Protein AF-A0A7S3JW63-F1 (afdb_monomer_lite)

Radius of gyration: 23.77 Å; chains: 1; bounding box: 54×56×66 Å

Secondary structure (DSSP, 8-state):
-HHHHHHHHHHHH--HHHHHHHHHHHHHHHTT-HHHHHHHHHHHHHHGGG-TT-HHHHHHHHHHHHIIIIIS-TT-PPPHHHHHHHHHHHTTTT---HHHHHHHHHHHHHHHHHTT-HHHHHHHHHHHHTSPPPSS--EEE-SSSSEEEHHHHHHHHHHHHHHHHHHHTT-SS---GGGGSS---S-S--TT--HHHHHHHHHHS-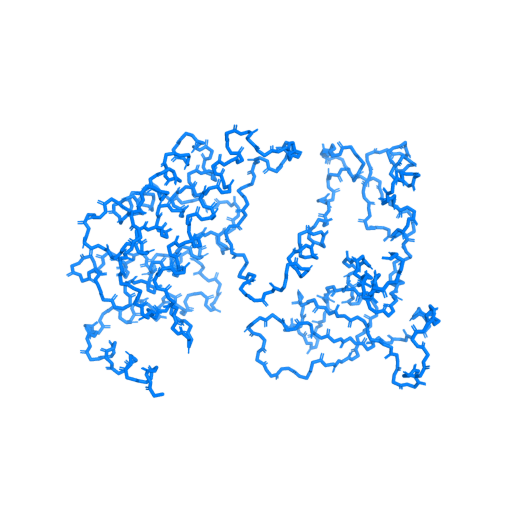---TTB-TTT--B-SSPPEEPTTTS--EESSHHHHHHHHH-TTT-HHHH---TT---TT-EEEE---SS-GGGTT-EEEEPPPGGGTT-TTS---GGG-SSEEEEE---TT--S--SEEEE-GGGEEEEE--------------

Structure (mmCIF, N/CA/C/O backbone):
data_AF-A0A7S3JW63-F1
#
_entry.id   AF-A0A7S3JW63-F1
#
loop_
_atom_site.group_PDB
_atom_site.id
_atom_site.type_symbol
_atom_site.label_atom_id
_atom_site.label_alt_id
_atom_site.label_comp_id
_atom_site.label_asym_id
_atom_site.label_entity_id
_atom_site.label_seq_id
_atom_site.pdbx_PDB_ins_code
_atom_site.Cartn_x
_atom_site.Cartn_y
_atom_site.Cartn_z
_atom_site.occupancy
_atom_site.B_iso_or_equiv
_atom_site.auth_seq_id
_atom_site.auth_comp_id
_atom_site.auth_asym_id
_atom_site.auth_atom_id
_atom_site.pdbx_PDB_model_num
ATOM 1 N N . MET A 1 1 ? 27.825 -10.539 -4.805 1.00 49.50 1 MET A N 1
ATOM 2 C CA . MET A 1 1 ? 28.481 -10.284 -6.110 1.00 49.50 1 MET A CA 1
ATOM 3 C C . MET A 1 1 ? 27.472 -9.845 -7.172 1.00 49.50 1 MET A C 1
ATOM 5 O O . MET A 1 1 ? 27.696 -8.819 -7.797 1.00 49.50 1 MET A O 1
ATOM 9 N N . GLU A 1 2 ? 26.331 -10.528 -7.309 1.00 58.59 2 GLU A N 1
ATOM 10 C CA . GLU A 1 2 ? 25.291 -10.239 -8.321 1.00 58.59 2 GLU A CA 1
ATOM 11 C C . GLU A 1 2 ? 24.718 -8.810 -8.282 1.00 58.59 2 GLU A C 1
ATOM 13 O O . GLU A 1 2 ? 24.548 -8.188 -9.325 1.00 58.59 2 GLU A O 1
ATOM 18 N N . PHE A 1 3 ? 24.498 -8.234 -7.096 1.00 49.94 3 PHE A N 1
ATOM 19 C CA . PHE A 1 3 ? 23.949 -6.877 -6.962 1.00 49.94 3 PHE A CA 1
ATOM 20 C C . PHE A 1 3 ? 24.824 -5.787 -7.610 1.00 49.94 3 PHE A C 1
ATOM 22 O O . PHE A 1 3 ? 24.325 -4.904 -8.306 1.00 49.94 3 PHE A O 1
ATOM 29 N N . GLN A 1 4 ? 26.146 -5.871 -7.432 1.00 60.09 4 GLN A N 1
ATOM 30 C CA . GLN A 1 4 ? 27.093 -4.920 -8.028 1.00 60.09 4 GLN A CA 1
ATOM 31 C C . GLN A 1 4 ? 27.178 -5.086 -9.550 1.00 60.09 4 GLN A C 1
ATOM 33 O O . GLN A 1 4 ? 27.315 -4.097 -10.268 1.00 60.09 4 GLN A O 1
ATOM 38 N N . VAL A 1 5 ? 27.027 -6.317 -10.053 1.00 64.94 5 VAL A N 1
ATOM 39 C CA . VAL A 1 5 ? 26.964 -6.611 -11.493 1.00 64.94 5 VAL A CA 1
ATOM 40 C C . VAL A 1 5 ? 25.705 -6.005 -12.112 1.00 64.94 5 VAL A C 1
ATOM 42 O O . VAL A 1 5 ? 25.794 -5.358 -13.152 1.00 64.94 5 VAL A O 1
ATOM 45 N N . ILE A 1 6 ? 24.563 -6.119 -11.433 1.00 59.25 6 ILE A N 1
ATOM 46 C CA . ILE A 1 6 ? 23.286 -5.548 -11.872 1.00 59.25 6 ILE A CA 1
ATOM 47 C C . ILE A 1 6 ? 23.324 -4.018 -11.870 1.00 59.25 6 ILE A C 1
ATOM 49 O O . ILE A 1 6 ? 22.910 -3.400 -12.849 1.00 59.25 6 ILE A O 1
ATOM 53 N N . ILE A 1 7 ? 23.883 -3.386 -10.832 1.00 59.00 7 ILE A N 1
ATOM 54 C CA . ILE A 1 7 ? 24.092 -1.929 -10.820 1.00 59.00 7 ILE A CA 1
ATOM 55 C C . ILE A 1 7 ? 25.040 -1.509 -11.947 1.00 59.00 7 ILE A C 1
ATOM 57 O O . ILE A 1 7 ? 24.779 -0.522 -12.634 1.00 59.00 7 ILE A O 1
ATOM 61 N N . ALA A 1 8 ? 26.136 -2.238 -12.162 1.00 64.75 8 ALA A N 1
ATOM 62 C CA . ALA A 1 8 ? 27.076 -1.946 -13.239 1.00 64.75 8 ALA A CA 1
ATOM 63 C C . ALA A 1 8 ? 26.440 -2.127 -14.627 1.00 64.75 8 ALA A C 1
ATOM 65 O O . ALA A 1 8 ? 26.761 -1.383 -15.550 1.00 64.75 8 ALA A O 1
ATOM 66 N N . GLN A 1 9 ? 25.532 -3.087 -14.792 1.00 63.41 9 GLN A N 1
ATOM 67 C CA . GLN A 1 9 ? 24.782 -3.298 -16.027 1.00 63.41 9 GLN A CA 1
ATOM 68 C C . GLN A 1 9 ? 23.722 -2.213 -16.238 1.00 63.41 9 GLN A C 1
ATOM 70 O O . GLN A 1 9 ? 23.696 -1.602 -17.299 1.00 63.41 9 GLN A O 1
ATOM 75 N N . ALA A 1 10 ? 22.963 -1.850 -15.202 1.00 59.50 10 ALA A N 1
ATOM 76 C CA . ALA A 1 10 ? 22.035 -0.722 -15.239 1.00 59.50 10 ALA A CA 1
ATOM 77 C C . ALA A 1 10 ? 22.746 0.596 -15.593 1.00 59.50 10 ALA A C 1
ATOM 79 O O . ALA A 1 10 ? 22.227 1.378 -16.385 1.00 59.50 10 ALA A O 1
ATOM 80 N N . LYS A 1 11 ? 23.956 0.824 -15.057 1.00 60.62 11 LYS A N 1
ATOM 81 C CA . LYS A 1 11 ? 24.806 1.980 -15.390 1.00 60.62 11 LYS A CA 1
ATOM 82 C C . LYS A 1 11 ? 25.338 1.940 -16.826 1.00 60.62 11 LYS A C 1
ATOM 84 O O . LYS A 1 11 ? 25.439 2.993 -17.441 1.00 60.62 11 LYS A O 1
ATOM 89 N N . ARG A 1 12 ? 25.670 0.755 -17.355 1.00 61.91 12 ARG A N 1
ATOM 90 C CA . ARG A 1 12 ? 26.141 0.564 -18.742 1.00 61.91 12 ARG A CA 1
ATOM 91 C C . ARG A 1 12 ? 25.020 0.691 -19.774 1.00 61.91 12 ARG A C 1
ATOM 93 O O . ARG A 1 12 ? 25.257 1.180 -20.871 1.00 61.91 12 ARG A O 1
ATOM 100 N N . GLU A 1 13 ? 23.810 0.268 -19.422 1.00 59.88 13 GLU A N 1
ATOM 101 C CA . GLU A 1 13 ? 22.639 0.268 -20.307 1.00 59.88 13 GLU A CA 1
ATOM 102 C C . GLU A 1 13 ? 21.814 1.559 -20.239 1.00 59.88 13 GLU A C 1
ATOM 104 O O . GLU A 1 13 ? 20.934 1.760 -21.080 1.00 59.88 13 GLU A O 1
ATOM 109 N N . ALA A 1 14 ? 22.064 2.429 -19.255 1.00 54.38 14 ALA A N 1
ATOM 110 C CA . ALA A 1 14 ? 21.343 3.683 -19.095 1.00 54.38 14 ALA A CA 1
ATOM 111 C C . ALA A 1 14 ? 21.750 4.698 -20.175 1.00 54.38 14 ALA A C 1
ATOM 113 O O . ALA A 1 14 ? 22.878 5.191 -20.166 1.00 54.38 14 ALA A O 1
ATOM 114 N N . PRO A 1 15 ? 20.823 5.146 -21.038 1.00 54.41 15 PRO A N 1
ATOM 115 C CA . PRO A 1 15 ? 20.930 6.490 -21.578 1.00 54.41 15 PRO A CA 1
ATOM 116 C C . PRO A 1 15 ? 20.780 7.432 -20.372 1.00 54.41 15 PRO A C 1
ATOM 118 O O . PRO A 1 15 ? 19.812 7.310 -19.616 1.00 54.41 15 PRO A O 1
ATOM 121 N N . SER A 1 16 ? 21.745 8.324 -20.153 1.00 59.62 16 SER A N 1
ATOM 122 C CA . SER A 1 16 ? 21.851 9.230 -18.990 1.00 59.62 16 SER A CA 1
ATOM 123 C C . SER A 1 16 ? 20.510 9.800 -18.498 1.00 59.62 16 SER A C 1
ATOM 125 O O . SER A 1 16 ? 20.211 9.778 -17.305 1.00 59.62 16 SER A O 1
ATOM 127 N N . ALA A 1 17 ? 19.633 10.171 -19.431 1.00 58.84 17 ALA A N 1
ATOM 128 C CA . ALA A 1 17 ? 18.339 10.788 -19.165 1.00 58.84 17 ALA A CA 1
ATOM 129 C C . ALA A 1 17 ? 17.350 9.960 -18.315 1.00 58.84 17 ALA A C 1
ATOM 131 O O . ALA A 1 17 ? 16.444 10.536 -17.722 1.00 58.84 17 ALA A O 1
ATOM 132 N N . TYR A 1 18 ? 17.448 8.629 -18.261 1.00 64.56 18 TYR A N 1
ATOM 133 C CA . TYR A 1 18 ? 16.451 7.801 -17.562 1.00 64.56 18 TYR A CA 1
ATOM 134 C C . TYR A 1 18 ? 16.780 7.587 -16.085 1.00 64.56 18 TYR A C 1
ATOM 136 O O . TYR A 1 18 ? 15.905 7.661 -15.220 1.00 64.56 18 TYR A O 1
ATOM 144 N N . ALA A 1 19 ? 18.058 7.332 -15.802 1.00 64.19 19 ALA A N 1
ATOM 145 C CA . ALA A 1 19 ? 18.564 7.239 -14.440 1.00 64.19 19 ALA A CA 1
ATOM 146 C C . ALA A 1 19 ? 18.429 8.592 -13.725 1.00 64.19 19 ALA A C 1
ATOM 148 O O . ALA A 1 19 ? 18.059 8.631 -12.554 1.00 64.19 19 ALA A O 1
ATOM 149 N N . GLU A 1 20 ? 18.631 9.696 -14.451 1.00 66.38 20 GLU A N 1
ATOM 150 C CA . GLU A 1 20 ? 18.434 11.056 -13.945 1.00 66.38 20 GLU A CA 1
ATOM 151 C C . GLU A 1 20 ? 16.989 11.331 -13.510 1.00 66.38 20 GLU A C 1
ATOM 153 O O . GLU A 1 20 ? 16.774 11.927 -12.455 1.00 66.38 20 GLU A O 1
ATOM 158 N N . ILE A 1 21 ? 15.989 10.859 -14.263 1.00 63.50 21 ILE A N 1
ATOM 159 C CA . ILE A 1 21 ? 14.572 11.076 -13.920 1.00 63.50 21 ILE A CA 1
ATOM 160 C C . ILE A 1 21 ? 14.147 10.212 -12.727 1.00 63.50 21 ILE A C 1
ATOM 162 O O . ILE A 1 21 ? 13.433 10.689 -11.843 1.00 63.50 21 ILE A O 1
ATOM 166 N N . ASN A 1 22 ? 14.626 8.970 -12.638 1.00 68.69 22 ASN A N 1
ATOM 167 C CA . ASN A 1 22 ? 14.392 8.141 -11.452 1.00 68.69 22 ASN A CA 1
ATOM 168 C C . ASN A 1 22 ? 15.062 8.742 -10.207 1.00 68.69 22 ASN A C 1
ATOM 170 O O . ASN A 1 22 ? 14.455 8.807 -9.140 1.00 68.69 22 ASN A O 1
ATOM 174 N N . LEU A 1 23 ? 16.278 9.277 -10.347 1.00 75.31 23 LEU A N 1
ATOM 175 C CA . LEU A 1 23 ? 16.953 9.977 -9.256 1.00 75.31 23 LEU A CA 1
ATOM 176 C C . LEU A 1 23 ? 16.210 11.259 -8.850 1.00 75.31 23 LEU A C 1
ATOM 178 O O . LEU A 1 23 ? 16.126 11.561 -7.661 1.00 75.31 23 LEU A O 1
ATOM 182 N N . ALA A 1 24 ? 15.646 11.997 -9.809 1.00 78.50 24 ALA A N 1
ATOM 183 C CA . ALA A 1 24 ? 14.796 13.152 -9.525 1.00 78.50 24 ALA A CA 1
ATOM 184 C C . ALA A 1 24 ? 13.544 12.749 -8.730 1.00 78.50 24 ALA A C 1
ATOM 186 O O . ALA A 1 24 ? 13.227 13.396 -7.737 1.00 78.50 24 ALA A O 1
ATOM 187 N N . SER A 1 25 ? 12.900 11.636 -9.095 1.00 83.12 25 SER A N 1
ATOM 188 C CA . SER A 1 25 ? 11.726 11.100 -8.386 1.00 83.12 25 SER A CA 1
ATOM 189 C C . SER A 1 25 ? 12.030 10.824 -6.909 1.00 83.12 25 SER A C 1
ATOM 191 O O . SER A 1 25 ? 11.269 11.234 -6.032 1.00 83.12 25 SER A O 1
ATOM 193 N N . ASN A 1 26 ? 13.190 10.220 -6.624 1.00 79.94 26 ASN A N 1
ATOM 194 C CA . ASN A 1 26 ? 13.662 9.968 -5.258 1.00 79.94 26 ASN A CA 1
ATOM 195 C C . ASN A 1 26 ? 14.006 11.252 -4.496 1.00 79.94 26 ASN A C 1
ATOM 197 O O . ASN A 1 26 ? 13.735 11.352 -3.302 1.00 79.94 26 ASN A O 1
ATOM 201 N N . LYS A 1 27 ? 14.582 12.253 -5.175 1.00 85.12 27 LYS A N 1
ATOM 202 C CA . LYS A 1 27 ? 14.854 13.567 -4.571 1.00 85.12 27 LYS A CA 1
ATOM 203 C C . LYS A 1 27 ? 13.564 14.274 -4.157 1.00 85.12 27 LYS A C 1
ATOM 205 O O . LYS A 1 27 ? 13.540 14.875 -3.089 1.00 85.12 27 LYS A O 1
ATOM 210 N N . TYR A 1 28 ? 12.517 14.193 -4.977 1.00 87.25 28 TYR A N 1
ATOM 211 C CA . TYR A 1 28 ? 11.197 14.734 -4.652 1.00 87.25 28 TYR A CA 1
ATOM 212 C C . TYR A 1 28 ? 10.550 13.979 -3.484 1.00 87.25 28 TYR A C 1
ATOM 214 O O . TYR A 1 28 ? 10.147 14.594 -2.497 1.00 87.25 28 TYR A O 1
ATOM 222 N N . ALA A 1 29 ? 10.569 12.643 -3.527 1.00 82.88 29 ALA A N 1
ATOM 223 C CA . ALA A 1 29 ? 10.068 11.792 -2.445 1.00 82.88 29 ALA A CA 1
ATOM 224 C C . ALA A 1 29 ? 10.746 12.093 -1.096 1.00 82.88 29 ALA A C 1
ATOM 226 O O . ALA A 1 29 ? 10.070 12.249 -0.083 1.00 82.88 29 ALA A O 1
ATOM 227 N N . ALA A 1 30 ? 12.072 12.265 -1.079 1.00 81.94 30 ALA A N 1
ATOM 228 C CA . ALA A 1 30 ? 12.826 12.583 0.137 1.00 81.94 30 ALA A CA 1
ATOM 229 C C . ALA A 1 30 ? 12.440 13.932 0.775 1.00 81.94 30 ALA A C 1
ATOM 231 O O . ALA A 1 30 ? 12.667 14.134 1.966 1.00 81.94 30 ALA A O 1
ATOM 232 N N . LYS A 1 31 ? 11.853 14.849 -0.002 1.00 87.50 31 LYS A N 1
ATOM 233 C CA . LYS A 1 31 ? 11.343 16.143 0.473 1.00 87.50 31 LYS A CA 1
ATOM 234 C C . LYS A 1 31 ? 9.849 16.119 0.811 1.00 87.50 31 LYS A C 1
ATOM 236 O O . LYS A 1 31 ? 9.322 17.122 1.281 1.00 87.50 31 LYS A O 1
ATOM 241 N N . GLY A 1 32 ? 9.160 15.002 0.569 1.00 85.00 32 GLY A N 1
ATOM 242 C CA . GLY A 1 32 ? 7.702 14.909 0.680 1.00 85.00 32 GLY A CA 1
ATOM 243 C C . GLY A 1 32 ? 6.942 15.570 -0.478 1.00 85.00 32 GLY A C 1
ATOM 244 O O . GLY A 1 32 ? 5.737 15.790 -0.370 1.00 85.00 32 GLY A O 1
ATOM 245 N N . GLU A 1 33 ? 7.628 15.881 -1.581 1.00 88.94 33 GLU A N 1
ATOM 246 C CA . GLU A 1 33 ? 7.064 16.437 -2.821 1.00 88.94 33 GLU A CA 1
ATOM 247 C C . GLU A 1 33 ? 6.494 15.280 -3.668 1.00 88.94 33 GLU A C 1
ATOM 249 O O . GLU A 1 33 ? 7.056 14.848 -4.676 1.00 88.94 33 GLU A O 1
ATOM 254 N N . TRP A 1 34 ? 5.417 14.663 -3.174 1.00 88.19 34 TRP A N 1
ATOM 255 C CA . TRP A 1 34 ? 4.899 13.398 -3.711 1.00 88.19 34 TRP A CA 1
ATOM 256 C C . TRP A 1 34 ? 4.317 13.517 -5.122 1.00 88.19 34 TRP A C 1
ATOM 258 O O . TRP A 1 34 ? 4.406 12.574 -5.903 1.00 88.19 34 TRP A O 1
ATOM 268 N N . GLU A 1 35 ? 3.753 14.666 -5.487 1.00 88.94 35 GLU A N 1
ATOM 269 C CA . GLU A 1 35 ? 3.193 14.869 -6.828 1.00 88.94 35 GLU A CA 1
ATOM 270 C C . GLU A 1 35 ? 4.289 14.972 -7.878 1.00 88.94 35 GLU A C 1
ATOM 272 O O . GLU A 1 35 ? 4.236 14.329 -8.926 1.00 88.94 35 GLU A O 1
ATOM 277 N N . GLU A 1 36 ? 5.319 15.748 -7.570 1.00 89.94 36 GLU A N 1
ATOM 278 C CA . GLU A 1 36 ? 6.510 15.907 -8.382 1.00 89.94 36 GLU A CA 1
ATOM 279 C C . GLU A 1 36 ? 7.232 14.565 -8.525 1.00 89.94 36 GLU A C 1
ATOM 281 O O . GLU A 1 36 ? 7.695 14.227 -9.617 1.00 89.94 36 GLU A O 1
ATOM 286 N N . SER A 1 37 ? 7.253 13.762 -7.455 1.00 90.50 37 SER A N 1
ATOM 287 C CA . SER A 1 37 ? 7.761 12.391 -7.484 1.00 90.50 37 SER A CA 1
ATOM 288 C C . SER A 1 37 ? 6.953 11.500 -8.436 1.00 90.50 37 SER A C 1
ATOM 290 O O . SER A 1 37 ? 7.534 10.889 -9.335 1.00 90.50 37 SER A O 1
ATOM 292 N N . ALA A 1 38 ? 5.619 11.483 -8.325 1.00 90.44 38 ALA A N 1
ATOM 293 C CA . ALA A 1 38 ? 4.750 10.715 -9.220 1.00 90.44 38 ALA A CA 1
ATOM 294 C C . ALA A 1 38 ? 4.902 11.148 -10.689 1.00 90.44 38 ALA A C 1
ATOM 296 O O . ALA A 1 38 ? 5.015 10.306 -11.582 1.00 90.44 38 ALA A O 1
ATOM 297 N N . LEU A 1 39 ? 4.965 12.458 -10.954 1.00 91.06 39 LEU A N 1
ATOM 298 C CA . LEU A 1 39 ? 5.165 13.008 -12.297 1.00 91.06 39 LEU A CA 1
ATOM 299 C C . LEU A 1 39 ? 6.532 12.633 -12.871 1.00 91.06 39 LEU A C 1
ATOM 301 O O . LEU A 1 39 ? 6.636 12.312 -14.059 1.00 91.06 39 LEU A O 1
ATOM 305 N N . ALA A 1 40 ? 7.583 12.669 -12.052 1.00 90.75 40 ALA A N 1
ATOM 306 C CA . ALA A 1 40 ? 8.914 12.252 -12.462 1.00 90.75 40 ALA A CA 1
ATOM 307 C C . ALA A 1 40 ? 8.931 10.754 -12.808 1.00 90.75 40 ALA A C 1
ATOM 309 O O . ALA A 1 40 ? 9.370 10.402 -13.908 1.00 90.75 40 ALA A O 1
ATOM 310 N N . TYR A 1 41 ? 8.334 9.890 -11.981 1.00 91.44 41 TYR A N 1
ATOM 311 C CA . TYR A 1 41 ? 8.206 8.474 -12.318 1.00 91.44 41 TYR A CA 1
ATOM 312 C C . TYR A 1 41 ? 7.394 8.252 -13.597 1.00 91.44 41 TYR A C 1
ATOM 314 O O . TYR A 1 41 ? 7.846 7.532 -14.488 1.00 91.44 41 TYR A O 1
ATOM 322 N N . ARG A 1 42 ? 6.254 8.935 -13.766 1.00 91.88 42 ARG A N 1
ATOM 323 C CA . ARG A 1 42 ? 5.444 8.861 -14.994 1.00 91.88 42 ARG A CA 1
ATOM 324 C C . ARG A 1 42 ? 6.282 9.200 -16.232 1.00 91.88 42 ARG A C 1
ATOM 326 O O . ARG A 1 42 ? 6.232 8.482 -17.230 1.00 91.88 42 ARG A O 1
ATOM 333 N N . ARG A 1 43 ? 7.107 10.253 -16.173 1.00 90.56 43 ARG A N 1
ATOM 334 C CA . ARG A 1 43 ? 8.028 10.620 -17.267 1.00 90.56 43 ARG A CA 1
ATOM 335 C C . ARG A 1 43 ? 9.074 9.534 -17.532 1.00 90.56 43 ARG A C 1
ATOM 337 O O . ARG A 1 43 ? 9.366 9.272 -18.698 1.00 90.56 43 ARG A O 1
ATOM 344 N N . ALA A 1 44 ? 9.623 8.897 -16.497 1.00 88.75 44 ALA A N 1
ATOM 345 C CA . ALA A 1 44 ? 10.571 7.790 -16.657 1.00 88.75 44 ALA A CA 1
ATOM 346 C C . ALA A 1 44 ? 9.922 6.568 -17.329 1.00 88.75 44 ALA A C 1
ATOM 348 O O . ALA A 1 44 ? 10.510 5.979 -18.242 1.00 88.75 44 ALA A O 1
ATOM 349 N N . ILE A 1 45 ? 8.690 6.223 -16.941 1.00 90.75 45 ILE A N 1
ATOM 350 C CA . ILE A 1 45 ? 7.914 5.142 -17.566 1.00 90.75 45 ILE A CA 1
ATOM 351 C C . ILE A 1 45 ? 7.678 5.461 -19.043 1.00 90.75 45 ILE A C 1
ATOM 353 O O . ILE A 1 45 ? 8.039 4.670 -19.908 1.00 90.75 45 ILE A O 1
ATOM 357 N N . LEU A 1 46 ? 7.150 6.648 -19.352 1.00 90.19 46 LEU A N 1
ATOM 358 C CA . LEU A 1 46 ? 6.829 7.030 -20.729 1.00 90.19 46 LEU A CA 1
ATOM 359 C C . LEU A 1 46 ? 8.056 7.038 -21.638 1.00 90.19 46 LEU A C 1
ATOM 361 O O . LEU A 1 46 ? 7.993 6.532 -22.758 1.00 90.19 46 LEU A O 1
ATOM 365 N N . LYS A 1 47 ? 9.187 7.564 -21.156 1.00 87.38 47 LYS A N 1
ATOM 366 C CA . LYS A 1 47 ? 10.431 7.513 -21.926 1.00 87.38 47 LYS A CA 1
ATOM 367 C C . LYS A 1 47 ? 10.874 6.073 -22.168 1.00 87.38 47 LYS A C 1
ATOM 369 O O . LYS A 1 47 ? 11.422 5.793 -23.223 1.00 87.38 47 LYS A O 1
ATOM 374 N N . SER A 1 48 ? 10.657 5.162 -21.213 1.00 86.00 48 SER A N 1
ATOM 375 C CA . SER A 1 48 ? 11.152 3.774 -21.286 1.00 86.00 48 SER A CA 1
ATOM 376 C C . SER A 1 48 ? 10.236 2.820 -22.045 1.00 86.00 48 SER A C 1
ATOM 378 O O . SER A 1 48 ? 10.521 1.629 -22.101 1.00 86.00 48 SER A O 1
ATOM 380 N N . ASN A 1 49 ? 9.171 3.319 -22.676 1.00 85.50 49 ASN A N 1
ATOM 381 C CA . ASN A 1 49 ? 8.235 2.494 -23.444 1.00 85.50 49 ASN A CA 1
ATOM 382 C C . ASN A 1 49 ? 8.885 1.739 -24.615 1.00 85.50 49 ASN A C 1
ATOM 384 O O . ASN A 1 49 ? 8.380 0.696 -25.004 1.00 85.50 49 ASN A O 1
ATOM 388 N N . ASN A 1 50 ? 9.997 2.231 -25.170 1.00 83.19 50 ASN A N 1
ATOM 389 C CA . ASN A 1 50 ? 10.762 1.529 -26.210 1.00 83.19 50 ASN A CA 1
ATOM 390 C C . ASN A 1 50 ? 11.818 0.555 -25.649 1.00 83.19 50 ASN A C 1
ATOM 392 O O . ASN A 1 50 ? 12.557 -0.058 -26.416 1.00 83.19 50 ASN A O 1
ATOM 396 N N . LYS A 1 51 ? 11.925 0.444 -24.321 1.00 83.06 51 LYS A N 1
ATOM 397 C CA . LYS A 1 51 ? 12.839 -0.451 -23.603 1.00 83.06 51 LYS A CA 1
ATOM 398 C C . LYS A 1 51 ? 12.094 -1.154 -22.455 1.00 83.06 51 LYS A C 1
ATOM 400 O O . LYS A 1 51 ? 12.448 -0.974 -21.288 1.00 83.06 51 LYS A O 1
ATOM 405 N N . PRO A 1 52 ? 11.064 -1.953 -22.765 1.00 79.19 52 PRO A N 1
ATOM 406 C CA . PRO A 1 52 ? 10.159 -2.534 -21.771 1.00 79.19 52 PRO A CA 1
ATOM 407 C C . PRO A 1 52 ? 10.828 -3.513 -20.792 1.00 79.19 52 PRO A C 1
ATOM 409 O O . PRO A 1 52 ? 10.433 -3.628 -19.637 1.00 79.19 52 PRO A O 1
ATOM 412 N N . LYS A 1 53 ? 11.904 -4.174 -21.227 1.00 80.62 53 LYS A N 1
ATOM 413 C CA . LYS A 1 53 ? 12.667 -5.144 -20.423 1.00 80.62 53 LYS A CA 1
ATOM 414 C C . LYS A 1 53 ? 13.816 -4.507 -19.646 1.00 80.62 53 LYS A C 1
ATOM 416 O O . LYS A 1 53 ? 14.573 -5.190 -18.962 1.00 80.62 53 LYS A O 1
ATOM 421 N N . TRP A 1 54 ? 13.981 -3.187 -19.755 1.00 79.12 54 TRP A N 1
ATOM 422 C CA . TRP A 1 54 ? 15.053 -2.494 -19.061 1.00 79.12 54 TRP A CA 1
ATOM 423 C C . TRP A 1 54 ? 14.778 -2.441 -17.561 1.00 79.12 54 TRP A C 1
ATOM 425 O O . TRP A 1 54 ? 13.703 -2.047 -17.111 1.00 79.12 54 TRP A O 1
ATOM 435 N N . ILE A 1 55 ? 15.789 -2.790 -16.774 1.00 75.62 55 ILE A N 1
ATOM 436 C CA . ILE A 1 55 ? 15.654 -3.027 -15.335 1.00 75.62 55 ILE A CA 1
ATOM 437 C C . ILE A 1 55 ? 15.073 -1.835 -14.556 1.00 75.62 55 ILE A C 1
ATOM 439 O O . ILE A 1 55 ? 14.297 -1.999 -13.616 1.00 75.62 55 ILE A O 1
ATOM 443 N N . MET A 1 56 ? 15.394 -0.615 -14.987 1.00 77.94 56 MET A N 1
ATOM 444 C CA . MET A 1 56 ? 14.928 0.616 -14.349 1.00 77.94 56 MET A CA 1
ATOM 445 C C . MET A 1 56 ? 13.494 0.995 -14.734 1.00 77.94 56 MET A C 1
ATOM 447 O O . MET A 1 56 ? 12.902 1.843 -14.067 1.00 77.94 56 MET A O 1
ATOM 451 N N . ARG A 1 57 ? 12.917 0.395 -15.785 1.00 85.88 57 ARG A N 1
ATOM 452 C CA . ARG A 1 57 ? 11.508 0.611 -16.132 1.00 85.88 57 ARG A CA 1
ATOM 453 C C . ARG A 1 57 ? 10.604 0.073 -15.039 1.00 85.88 57 ARG A C 1
ATOM 455 O O . ARG A 1 57 ? 9.726 0.787 -14.569 1.00 85.88 57 ARG A O 1
ATOM 462 N N . ARG A 1 58 ? 10.874 -1.148 -14.580 1.00 85.69 58 ARG A N 1
ATOM 463 C CA . ARG A 1 58 ? 10.163 -1.721 -13.442 1.00 85.69 58 ARG A CA 1
ATOM 464 C C . ARG A 1 58 ? 10.285 -0.829 -12.208 1.00 85.69 58 ARG A C 1
ATOM 466 O O . ARG A 1 58 ? 9.275 -0.516 -11.596 1.00 85.69 58 ARG A O 1
ATOM 473 N N . TYR A 1 59 ? 11.503 -0.399 -11.876 1.00 84.50 59 TYR A N 1
ATOM 474 C CA . TYR A 1 59 ? 11.735 0.495 -10.740 1.00 84.50 59 TYR A CA 1
ATOM 475 C C . TYR A 1 59 ? 10.856 1.751 -10.815 1.00 84.50 59 TYR A C 1
ATOM 477 O O . TYR A 1 59 ? 10.229 2.127 -9.829 1.00 84.50 59 TYR A O 1
ATOM 485 N N . ALA A 1 60 ? 10.755 2.355 -12.003 1.00 88.44 60 ALA A N 1
ATOM 486 C CA . ALA A 1 60 ? 9.898 3.512 -12.221 1.00 88.44 60 ALA A CA 1
ATOM 487 C C . ALA A 1 60 ? 8.405 3.189 -12.043 1.00 88.44 60 ALA A C 1
ATOM 489 O O . ALA A 1 60 ? 7.684 3.983 -11.449 1.00 88.44 60 ALA A O 1
ATOM 490 N N . ILE A 1 61 ? 7.942 2.031 -12.529 1.00 91.00 61 ILE A N 1
ATOM 491 C CA . ILE A 1 61 ? 6.547 1.583 -12.393 1.00 91.00 61 ILE A CA 1
ATOM 492 C C . ILE A 1 61 ? 6.196 1.313 -10.927 1.00 91.00 61 ILE A C 1
ATOM 494 O O . ILE A 1 61 ? 5.199 1.845 -10.444 1.00 91.00 61 ILE A O 1
ATOM 498 N N . SER A 1 62 ? 7.016 0.550 -10.203 1.00 89.00 62 SER A N 1
ATOM 499 C CA . SER A 1 62 ? 6.779 0.267 -8.784 1.00 89.00 62 SER A CA 1
ATOM 500 C C . SER A 1 62 ? 6.830 1.546 -7.941 1.00 89.00 62 SER A C 1
ATOM 502 O O . SER A 1 62 ? 5.954 1.755 -7.107 1.00 89.00 62 SER A O 1
ATOM 504 N N . GLY A 1 63 ? 7.794 2.441 -8.194 1.00 88.69 63 GLY A N 1
ATOM 505 C CA . GLY A 1 63 ? 7.882 3.734 -7.508 1.00 88.69 63 GLY A CA 1
ATOM 506 C C . GLY A 1 63 ? 6.682 4.643 -7.791 1.00 88.69 63 GLY A C 1
ATOM 507 O O . GLY A 1 63 ? 6.124 5.233 -6.869 1.00 88.69 63 GLY A O 1
ATOM 508 N N . PHE A 1 64 ? 6.229 4.702 -9.047 1.00 92.06 64 PHE A N 1
ATOM 509 C CA . PHE A 1 64 ? 5.001 5.403 -9.421 1.00 92.06 64 PHE A CA 1
ATOM 510 C C . PHE A 1 64 ? 3.789 4.857 -8.658 1.00 92.06 64 PHE A C 1
ATOM 512 O O . PHE A 1 64 ? 3.059 5.622 -8.034 1.00 92.06 64 PHE A O 1
ATOM 519 N N . ILE A 1 65 ? 3.591 3.536 -8.679 1.00 91.19 65 ILE A N 1
ATOM 520 C CA . ILE A 1 65 ? 2.461 2.875 -8.020 1.00 91.19 65 ILE A CA 1
ATOM 521 C C . ILE A 1 65 ? 2.489 3.119 -6.507 1.00 91.19 65 ILE A C 1
ATOM 523 O O . ILE A 1 65 ? 1.455 3.461 -5.940 1.00 91.19 65 ILE A O 1
ATOM 527 N N . ASP A 1 66 ? 3.649 2.992 -5.859 1.00 87.31 66 ASP A N 1
ATOM 528 C CA . ASP A 1 66 ? 3.782 3.222 -4.417 1.00 87.31 66 ASP A CA 1
ATOM 529 C C . ASP A 1 66 ? 3.412 4.659 -4.029 1.00 87.31 66 ASP A C 1
ATOM 531 O O . ASP A 1 66 ? 2.597 4.872 -3.131 1.00 87.31 66 ASP A O 1
ATOM 535 N N . VAL A 1 67 ? 3.929 5.655 -4.755 1.00 87.50 67 VAL A N 1
ATOM 536 C CA . VAL A 1 67 ? 3.594 7.061 -4.497 1.00 87.50 67 VAL A CA 1
ATOM 537 C C . VAL A 1 67 ? 2.093 7.303 -4.657 1.00 87.50 67 VAL A C 1
ATOM 539 O O . VAL A 1 67 ? 1.477 7.935 -3.794 1.00 87.50 67 VAL A O 1
ATOM 542 N N . MET A 1 68 ? 1.496 6.773 -5.727 1.00 88.38 68 MET A N 1
ATOM 543 C CA . MET A 1 68 ? 0.076 6.964 -6.016 1.00 88.38 68 MET A CA 1
ATOM 544 C C . MET A 1 68 ? -0.840 6.309 -4.979 1.00 88.38 68 MET A C 1
ATOM 546 O O . MET A 1 68 ? -1.881 6.876 -4.663 1.00 88.38 68 MET A O 1
ATOM 550 N N . LEU A 1 69 ? -0.479 5.131 -4.464 1.00 83.88 69 LEU A N 1
ATOM 551 C CA . LEU A 1 69 ? -1.339 4.362 -3.557 1.00 83.88 69 LEU A CA 1
ATOM 552 C C . LEU A 1 69 ? -1.108 4.694 -2.077 1.00 83.88 69 LEU A C 1
ATOM 554 O O . LEU A 1 69 ? -2.044 4.602 -1.283 1.00 83.88 69 LEU A O 1
ATOM 558 N N . ASN A 1 70 ? 0.112 5.083 -1.698 1.00 80.94 70 ASN A N 1
ATOM 559 C CA . ASN A 1 70 ? 0.497 5.201 -0.290 1.00 80.94 70 ASN A CA 1
ATOM 560 C C . ASN A 1 70 ? 0.831 6.621 0.162 1.00 80.94 70 ASN A C 1
ATOM 562 O O . ASN A 1 70 ? 0.662 6.931 1.343 1.00 80.94 70 ASN A O 1
ATOM 566 N N . GLN A 1 71 ? 1.310 7.483 -0.738 1.00 80.56 71 GLN A N 1
ATOM 567 C CA . GLN A 1 71 ? 1.869 8.785 -0.354 1.00 80.56 71 GLN A CA 1
ATOM 568 C C . GLN A 1 71 ? 0.966 9.963 -0.724 1.00 80.56 71 GLN A C 1
ATOM 570 O O . GLN A 1 71 ? 0.880 10.947 0.022 1.00 80.56 71 GLN A O 1
ATOM 575 N N . LEU A 1 72 ? 0.247 9.872 -1.846 1.00 76.88 72 LEU A N 1
ATOM 576 C CA . LEU A 1 72 ? -0.762 10.864 -2.201 1.00 76.88 72 LEU A CA 1
ATOM 577 C C . LEU A 1 72 ? -1.973 10.730 -1.265 1.00 76.88 72 LEU A C 1
ATOM 579 O O . LEU A 1 72 ? -2.724 9.760 -1.293 1.00 76.88 72 LEU A O 1
ATOM 583 N N . LYS A 1 73 ? -2.136 11.720 -0.378 1.00 59.91 73 LYS A N 1
ATOM 584 C CA . LYS A 1 73 ? -3.228 11.783 0.608 1.00 59.91 73 LYS A CA 1
ATOM 585 C C . LYS A 1 73 ? -4.604 11.835 -0.070 1.00 59.91 73 LYS A C 1
ATOM 587 O O . LYS A 1 73 ? -4.725 12.301 -1.200 1.00 59.91 73 LYS A O 1
ATOM 592 N N . GLU A 1 74 ? -5.637 11.488 0.704 1.00 56.81 74 GLU A N 1
ATOM 593 C CA . GLU A 1 74 ? -7.065 11.245 0.376 1.00 56.81 74 GLU A CA 1
ATOM 594 C C . GLU A 1 74 ? -7.803 12.241 -0.552 1.00 56.81 74 GLU A C 1
ATOM 596 O O . GLU A 1 74 ? -8.967 12.028 -0.873 1.00 56.81 74 GLU A O 1
ATOM 601 N N . LYS A 1 75 ? -7.177 13.327 -1.013 1.00 52.72 75 LYS A N 1
ATOM 602 C CA . LYS A 1 75 ? -7.779 14.304 -1.935 1.00 52.72 75 LYS A CA 1
ATOM 603 C C . LYS A 1 75 ? -7.235 14.256 -3.363 1.00 52.72 75 LYS A C 1
ATOM 605 O O . LYS A 1 75 ? -7.743 14.998 -4.200 1.00 52.72 75 LYS A O 1
ATOM 610 N N . LYS A 1 76 ? -6.218 13.440 -3.656 1.00 69.50 76 LYS A N 1
ATOM 611 C CA . LYS A 1 76 ? -5.612 13.371 -4.994 1.00 69.50 76 LYS A CA 1
ATOM 612 C C . LYS A 1 76 ? -5.688 11.949 -5.534 1.00 69.50 76 LYS A C 1
ATOM 614 O O . LYS A 1 76 ? -4.878 11.099 -5.191 1.00 69.50 76 LYS A O 1
ATOM 619 N N . THR A 1 77 ? -6.720 11.704 -6.336 1.00 71.06 77 THR A N 1
ATOM 620 C CA . THR A 1 77 ? -6.955 10.431 -7.022 1.00 71.06 77 THR A CA 1
ATOM 621 C C . THR A 1 77 ? -6.157 10.359 -8.323 1.00 71.06 77 THR A C 1
ATOM 623 O O . THR A 1 77 ? -5.762 11.382 -8.884 1.00 71.06 77 THR A O 1
ATOM 626 N N . ALA A 1 78 ? -5.923 9.140 -8.810 1.00 85.56 78 ALA A N 1
ATOM 627 C CA . ALA A 1 78 ? -5.250 8.907 -10.083 1.00 85.56 78 ALA A CA 1
ATOM 628 C C . ALA A 1 78 ? -5.983 9.571 -11.257 1.00 85.56 78 ALA A C 1
ATOM 630 O O . ALA A 1 78 ? -7.207 9.430 -11.400 1.00 85.56 78 ALA A O 1
ATOM 631 N N . THR A 1 79 ? -5.234 10.266 -12.118 1.00 91.00 79 THR A N 1
ATOM 632 C CA . THR A 1 79 ? -5.812 10.940 -13.286 1.00 91.00 79 THR A CA 1
ATOM 633 C C . THR A 1 79 ? -6.227 9.922 -14.349 1.00 91.00 79 THR A C 1
ATOM 635 O O . THR A 1 79 ? -5.838 8.752 -14.303 1.00 91.00 79 THR A O 1
ATOM 638 N N . ASP A 1 80 ? -7.029 10.333 -15.333 1.00 93.44 80 ASP A N 1
ATOM 639 C CA . ASP A 1 80 ? -7.402 9.439 -16.438 1.00 93.44 80 ASP A CA 1
ATOM 640 C C . ASP A 1 80 ? -6.172 8.979 -17.238 1.00 93.44 80 ASP A C 1
ATOM 642 O O . ASP A 1 80 ? -6.123 7.842 -17.711 1.00 93.44 80 ASP A O 1
ATOM 646 N N . GLU A 1 81 ? -5.138 9.820 -17.331 1.00 94.12 81 GLU A N 1
ATOM 647 C CA . GLU A 1 81 ? -3.857 9.464 -17.941 1.00 94.12 81 GLU A CA 1
ATOM 648 C C . GLU A 1 81 ? -3.121 8.374 -17.156 1.00 94.12 81 GLU A C 1
ATOM 650 O O . GLU A 1 81 ? -2.522 7.499 -17.781 1.00 94.12 81 GLU A O 1
ATOM 655 N N . ASP A 1 82 ? -3.185 8.388 -15.820 1.00 93.62 82 ASP A N 1
ATOM 656 C CA . ASP A 1 82 ? -2.588 7.342 -14.978 1.00 93.62 82 ASP A CA 1
ATOM 657 C C . ASP A 1 82 ? -3.267 5.997 -15.205 1.00 93.62 82 ASP A C 1
ATOM 659 O O . ASP A 1 82 ? -2.605 4.993 -15.474 1.00 93.62 82 ASP A O 1
ATOM 663 N N . LEU A 1 83 ? -4.604 5.986 -15.162 1.00 95.69 83 LEU A N 1
ATOM 664 C CA . LEU A 1 83 ? -5.381 4.773 -15.402 1.00 95.69 83 LEU A CA 1
ATOM 665 C C . LEU A 1 83 ? -5.123 4.229 -16.812 1.00 95.69 83 LEU A C 1
ATOM 667 O O . LEU A 1 83 ? -4.960 3.022 -16.994 1.00 95.69 83 LEU A O 1
ATOM 671 N N . LYS A 1 84 ? -5.050 5.116 -17.812 1.00 97.06 84 LYS A N 1
ATOM 672 C CA . LYS A 1 84 ? -4.750 4.750 -19.199 1.00 97.06 84 LYS A CA 1
ATOM 673 C C . LYS A 1 84 ? -3.337 4.189 -19.347 1.00 97.06 84 LYS A C 1
ATOM 675 O O . LYS A 1 84 ? -3.155 3.227 -20.089 1.00 97.06 84 LYS A O 1
ATOM 680 N N . LEU A 1 85 ? -2.346 4.758 -18.659 1.00 96.25 85 LEU A N 1
ATOM 681 C CA . LEU A 1 85 ? -0.974 4.252 -18.673 1.00 96.25 85 LEU A CA 1
ATOM 682 C C . LEU A 1 85 ? -0.900 2.842 -18.075 1.00 96.25 85 LEU A C 1
ATOM 684 O O . LEU A 1 85 ? -0.370 1.940 -18.723 1.00 96.25 85 LEU A O 1
ATOM 688 N N . LEU A 1 86 ? -1.477 2.632 -16.888 1.00 97.19 86 LEU A N 1
ATOM 689 C CA . LEU A 1 86 ? -1.498 1.318 -16.235 1.00 97.19 86 LEU A CA 1
ATOM 690 C C . LEU A 1 86 ? -2.247 0.274 -17.071 1.00 97.19 86 LEU A C 1
ATOM 692 O O . LEU A 1 86 ? -1.786 -0.859 -17.189 1.00 97.19 86 LEU A O 1
ATOM 696 N N . GLN A 1 87 ? -3.354 0.663 -17.708 1.00 98.12 87 GLN A N 1
ATOM 697 C CA . GLN A 1 87 ? -4.083 -0.207 -18.630 1.00 98.12 87 GLN A CA 1
ATOM 698 C C . GLN A 1 87 ? -3.223 -0.608 -19.835 1.00 98.12 87 GLN A C 1
ATOM 700 O O . GLN A 1 87 ? -3.163 -1.783 -20.180 1.00 98.12 87 GLN A O 1
ATOM 705 N N . GLN A 1 88 ? -2.519 0.344 -20.456 1.00 97.62 88 GLN A N 1
ATOM 706 C CA . GLN A 1 88 ? -1.636 0.061 -21.592 1.00 97.62 88 GLN A CA 1
ATOM 707 C C . GLN A 1 88 ? -0.490 -0.885 -21.223 1.00 97.62 88 GLN A C 1
ATOM 709 O O . GLN A 1 88 ? -0.176 -1.779 -22.007 1.00 97.62 88 GLN A O 1
ATOM 714 N N . ILE A 1 89 ? 0.107 -0.709 -20.040 1.00 96.75 89 ILE A N 1
ATOM 715 C CA . ILE A 1 89 ? 1.126 -1.624 -19.511 1.00 96.75 89 ILE A CA 1
ATOM 716 C C . ILE A 1 89 ? 0.509 -3.012 -19.314 1.00 96.75 89 ILE A C 1
ATOM 718 O O . ILE A 1 89 ? 0.990 -3.979 -19.892 1.00 96.75 89 ILE A O 1
ATOM 722 N N . GLY A 1 90 ? -0.604 -3.114 -18.580 1.00 97.31 90 GLY A N 1
ATOM 723 C CA . GLY A 1 90 ? -1.292 -4.381 -18.309 1.00 97.31 90 GLY A CA 1
ATOM 724 C C . GLY A 1 90 ? -1.666 -5.171 -19.569 1.00 97.31 90 GLY A C 1
ATOM 725 O O . GLY A 1 90 ? -1.447 -6.384 -19.645 1.00 97.31 90 GLY A O 1
ATOM 726 N N . HIS A 1 91 ? -2.150 -4.467 -20.594 1.00 97.50 91 HIS A N 1
ATOM 727 C CA . HIS A 1 91 ? -2.533 -5.015 -21.904 1.00 97.50 91 HIS A CA 1
ATOM 728 C C . HIS A 1 91 ? -1.349 -5.261 -22.845 1.00 97.50 91 HIS A C 1
ATOM 730 O O . HIS A 1 91 ? -1.540 -5.478 -24.038 1.00 97.50 91 HIS A O 1
ATOM 736 N N . ASN A 1 92 ? -0.128 -5.251 -22.313 1.00 95.38 92 ASN A N 1
ATOM 737 C CA . ASN A 1 92 ? 1.104 -5.543 -23.035 1.00 95.38 92 ASN A CA 1
ATOM 738 C C . ASN A 1 92 ? 1.373 -4.641 -24.248 1.00 95.38 92 ASN A C 1
ATOM 740 O O . ASN A 1 92 ? 2.003 -5.064 -25.214 1.00 95.38 92 ASN A O 1
ATOM 744 N N . LYS A 1 93 ? 0.921 -3.381 -24.223 1.00 96.62 93 LYS A N 1
ATOM 745 C CA . LYS A 1 93 ? 1.130 -2.458 -25.350 1.00 96.62 93 LYS A CA 1
ATOM 746 C C . LYS A 1 93 ? 2.614 -2.228 -25.659 1.00 96.62 93 LYS A C 1
ATOM 748 O O . LYS A 1 93 ? 2.953 -1.870 -26.784 1.00 96.62 93 LYS A O 1
ATOM 753 N N . PHE A 1 94 ? 3.477 -2.383 -24.658 1.00 93.56 94 PHE A N 1
ATOM 754 C CA . PHE A 1 94 ? 4.897 -2.071 -24.758 1.00 93.56 94 PHE A CA 1
ATOM 755 C C . PHE A 1 94 ? 5.805 -3.304 -24.759 1.00 93.56 94 PHE A C 1
ATOM 757 O O . PHE A 1 94 ? 7.004 -3.095 -24.783 1.00 93.56 94 PHE A O 1
ATOM 764 N N . ASP A 1 95 ? 5.285 -4.539 -24.760 1.00 94.06 95 ASP A N 1
ATOM 765 C CA . ASP A 1 95 ? 6.069 -5.776 -24.531 1.00 94.06 95 ASP A CA 1
ATOM 766 C C . ASP A 1 95 ? 6.699 -5.850 -23.119 1.00 94.06 95 ASP A C 1
ATOM 768 O O . ASP A 1 95 ? 7.864 -6.205 -22.936 1.00 94.06 95 ASP A O 1
ATOM 772 N N . ASP A 1 96 ? 5.920 -5.448 -22.107 1.00 92.81 96 ASP A N 1
ATOM 773 C CA . ASP A 1 96 ? 6.300 -5.485 -20.692 1.00 92.81 96 ASP A CA 1
ATOM 774 C C . ASP A 1 96 ? 6.306 -6.921 -20.143 1.00 92.81 96 ASP A C 1
ATOM 776 O O . ASP A 1 96 ? 5.430 -7.734 -20.446 1.00 92.81 96 ASP A O 1
ATOM 780 N N . GLU A 1 97 ? 7.253 -7.213 -19.250 1.00 92.25 97 GLU A N 1
ATOM 781 C CA . GLU A 1 97 ? 7.311 -8.502 -18.554 1.00 92.25 97 GLU A CA 1
ATOM 782 C C . GLU A 1 97 ? 6.019 -8.785 -17.771 1.00 92.25 97 GLU A C 1
ATOM 784 O O . GLU A 1 97 ? 5.415 -7.887 -17.175 1.00 92.25 97 GLU A O 1
ATOM 789 N N . VAL A 1 98 ? 5.604 -10.053 -17.707 1.00 94.69 98 VAL A N 1
ATOM 790 C CA . VAL A 1 98 ? 4.298 -10.439 -17.135 1.00 94.69 98 VAL A CA 1
ATOM 791 C C . VAL A 1 98 ? 4.120 -9.970 -15.686 1.00 94.69 98 VAL A C 1
ATOM 793 O O . VAL A 1 98 ? 3.035 -9.535 -15.306 1.00 94.69 98 VAL A O 1
ATOM 796 N N . TYR A 1 99 ? 5.183 -9.973 -14.879 1.00 92.25 99 TYR A N 1
ATOM 797 C CA . TYR A 1 99 ? 5.116 -9.484 -13.498 1.00 92.25 99 TYR A CA 1
ATOM 798 C C . TYR A 1 99 ? 4.884 -7.971 -13.402 1.00 92.25 99 TYR A C 1
ATOM 800 O O . TYR A 1 99 ? 4.205 -7.524 -12.481 1.00 92.25 99 TYR A O 1
ATOM 808 N N . ILE A 1 100 ? 5.382 -7.190 -14.366 1.00 93.56 100 ILE A N 1
ATOM 809 C CA . ILE A 1 100 ? 5.121 -5.747 -14.469 1.00 93.56 100 ILE A CA 1
ATOM 810 C C . ILE A 1 100 ? 3.659 -5.522 -14.855 1.00 93.56 100 ILE A C 1
ATOM 812 O O . ILE A 1 100 ? 2.971 -4.683 -14.271 1.00 93.56 100 ILE A O 1
ATOM 816 N N . ARG A 1 101 ? 3.163 -6.312 -15.813 1.00 96.62 101 ARG A N 1
ATOM 817 C CA . ARG A 1 101 ? 1.765 -6.271 -16.262 1.00 96.62 101 ARG A CA 1
ATOM 818 C C . ARG A 1 101 ? 0.798 -6.589 -15.121 1.00 96.62 101 ARG A C 1
ATOM 820 O O . ARG A 1 101 ? -0.186 -5.874 -14.946 1.00 96.62 101 ARG A O 1
ATOM 827 N N . ALA A 1 102 ? 1.102 -7.610 -14.318 1.00 96.75 102 ALA A N 1
ATOM 828 C CA . ALA A 1 102 ? 0.312 -7.986 -13.145 1.00 96.75 102 ALA A CA 1
ATOM 829 C C . ALA A 1 102 ? 0.275 -6.863 -12.096 1.00 96.75 102 ALA A C 1
ATOM 831 O O . ALA A 1 102 ? -0.794 -6.509 -11.596 1.00 96.75 102 ALA A O 1
ATOM 832 N N . GLU A 1 103 ? 1.427 -6.255 -11.804 1.00 94.75 103 GLU A N 1
ATOM 833 C CA . GLU A 1 103 ? 1.529 -5.132 -10.868 1.00 94.75 103 GLU A CA 1
ATOM 834 C C . GLU A 1 103 ? 0.698 -3.926 -11.338 1.00 94.75 103 GLU A C 1
ATOM 836 O O . GLU A 1 103 ? -0.060 -3.353 -10.548 1.00 94.75 103 GLU A O 1
ATOM 841 N N . ALA A 1 104 ? 0.763 -3.599 -12.634 1.00 96.50 104 ALA A N 1
ATOM 842 C CA . ALA A 1 104 ? 0.000 -2.511 -13.236 1.00 96.50 104 ALA A CA 1
ATOM 843 C C . ALA A 1 104 ? -1.519 -2.758 -13.216 1.00 96.50 104 ALA A C 1
ATOM 845 O O . ALA A 1 104 ? -2.271 -1.854 -12.851 1.00 96.50 104 ALA A O 1
ATOM 846 N N . LEU A 1 105 ? -1.986 -3.967 -13.553 1.00 98.31 105 LEU A N 1
ATOM 847 C CA . LEU A 1 105 ? -3.416 -4.315 -13.521 1.00 98.31 105 LEU A CA 1
ATOM 848 C C . LEU A 1 105 ? -3.977 -4.321 -12.097 1.00 98.31 105 LEU A C 1
ATOM 850 O O . LEU A 1 105 ? -5.069 -3.802 -11.857 1.00 98.31 105 LEU A O 1
ATOM 854 N N . LYS A 1 106 ? -3.214 -4.842 -11.130 1.00 96.25 106 LYS A N 1
ATOM 855 C CA . LYS A 1 106 ? -3.579 -4.768 -9.711 1.00 96.25 106 LYS A CA 1
ATOM 856 C C . LYS A 1 106 ? -3.722 -3.310 -9.263 1.00 96.25 106 LYS A C 1
ATOM 858 O O . LYS A 1 106 ? -4.741 -2.955 -8.675 1.00 96.25 106 LYS A O 1
ATOM 863 N N . ALA A 1 107 ? -2.735 -2.462 -9.559 1.00 94.94 107 ALA A N 1
ATOM 864 C CA . ALA A 1 107 ? -2.774 -1.043 -9.206 1.00 94.94 107 ALA A CA 1
ATOM 865 C C . ALA A 1 107 ? -3.934 -0.303 -9.893 1.00 94.94 107 ALA A C 1
ATOM 867 O O . ALA A 1 107 ? -4.636 0.468 -9.243 1.00 94.94 107 ALA A O 1
ATOM 868 N N . LEU A 1 108 ? -4.198 -0.597 -11.171 1.00 96.81 108 LEU A N 1
ATOM 869 C CA . LEU A 1 108 ? -5.350 -0.074 -11.908 1.00 96.81 108 LEU A CA 1
ATOM 870 C C . LEU A 1 108 ? -6.669 -0.415 -11.204 1.00 96.81 108 LEU A C 1
ATOM 872 O O . LEU A 1 108 ? -7.551 0.438 -11.105 1.00 96.81 108 LEU A O 1
ATOM 876 N N . GLY A 1 109 ? -6.796 -1.645 -10.699 1.00 95.69 109 GLY A N 1
ATOM 877 C CA . GLY A 1 109 ? -7.955 -2.076 -9.924 1.00 95.69 109 GLY A CA 1
ATOM 878 C C . GLY A 1 109 ? -8.157 -1.251 -8.652 1.00 95.69 109 GLY A C 1
ATOM 879 O O . GLY A 1 109 ? -9.266 -0.775 -8.408 1.00 95.69 109 GLY A O 1
ATOM 880 N N . VAL A 1 110 ? -7.086 -1.015 -7.886 1.00 91.88 110 VAL A N 1
ATOM 881 C CA . VAL A 1 110 ? -7.132 -0.201 -6.656 1.00 91.88 110 VAL A CA 1
ATOM 882 C C . VAL A 1 110 ? -7.498 1.250 -6.974 1.00 91.88 110 VAL A C 1
ATOM 884 O O . VAL A 1 110 ? -8.420 1.799 -6.384 1.00 91.88 110 VAL A O 1
ATOM 887 N N . MET A 1 111 ? -6.871 1.858 -7.980 1.00 91.75 111 MET A N 1
ATOM 888 C CA . MET A 1 111 ? -7.147 3.256 -8.327 1.00 91.75 111 MET A CA 1
ATOM 889 C C . MET A 1 111 ? -8.566 3.466 -8.878 1.00 91.75 111 MET A C 1
ATOM 891 O O . MET A 1 111 ? -9.194 4.494 -8.618 1.00 91.75 111 MET A O 1
ATOM 895 N N . ARG A 1 112 ? -9.108 2.495 -9.628 1.00 92.50 112 ARG A N 1
ATOM 896 C CA . ARG A 1 112 ? -10.517 2.522 -10.057 1.00 92.50 112 ARG A CA 1
ATOM 897 C C . ARG A 1 112 ? -11.463 2.371 -8.873 1.00 92.50 112 ARG A C 1
ATOM 899 O O . ARG A 1 112 ? -12.473 3.067 -8.819 1.00 92.50 112 ARG A O 1
ATOM 906 N N . TRP A 1 113 ? -11.120 1.518 -7.910 1.00 89.44 113 TRP A N 1
ATOM 907 C CA . TRP A 1 113 ? -11.872 1.383 -6.666 1.00 89.44 113 TRP A CA 1
ATOM 908 C C . TRP A 1 113 ? -11.936 2.705 -5.900 1.00 89.44 113 TRP A C 1
ATOM 910 O O . TRP A 1 113 ? -13.030 3.115 -5.513 1.00 89.44 113 TRP A O 1
ATOM 920 N N . ASP A 1 114 ? -10.802 3.390 -5.733 1.00 86.56 114 ASP A N 1
ATOM 921 C CA . ASP A 1 114 ? -10.716 4.688 -5.045 1.00 86.56 114 ASP A CA 1
ATOM 922 C C . ASP A 1 114 ? -11.543 5.774 -5.741 1.00 86.56 114 ASP A C 1
ATOM 924 O O . ASP A 1 114 ? -12.122 6.647 -5.097 1.00 86.56 114 ASP A O 1
ATOM 928 N N . ARG A 1 115 ? -11.676 5.685 -7.069 1.00 85.69 115 ARG A N 1
ATOM 929 C CA . ARG A 1 115 ? -12.569 6.535 -7.874 1.00 85.69 115 ARG A CA 1
ATOM 930 C C . ARG A 1 115 ? -14.020 6.058 -7.908 1.00 85.69 115 ARG A C 1
ATOM 932 O O . ARG A 1 115 ? -14.818 6.572 -8.687 1.00 85.69 115 ARG A O 1
ATOM 939 N N . ASN A 1 116 ? -14.365 5.082 -7.075 1.00 86.19 116 ASN A N 1
ATOM 940 C CA . ASN A 1 116 ? -15.677 4.456 -6.997 1.00 86.19 116 ASN A CA 1
ATOM 941 C C . ASN A 1 116 ? -16.143 3.753 -8.294 1.00 86.19 116 ASN A C 1
ATOM 943 O O . ASN A 1 116 ? -17.315 3.403 -8.425 1.00 86.19 116 ASN A O 1
ATOM 947 N N . ASP A 1 117 ? -15.237 3.469 -9.234 1.00 88.06 117 ASP A N 1
ATOM 948 C CA . ASP A 1 117 ? -15.485 2.638 -10.418 1.00 88.06 117 ASP A CA 1
ATOM 949 C C . ASP A 1 117 ? -15.333 1.155 -10.053 1.00 88.06 117 ASP A C 1
ATOM 951 O O . ASP A 1 117 ? -14.356 0.481 -10.390 1.00 88.06 117 ASP A O 1
ATOM 955 N N . ARG A 1 118 ? -16.321 0.634 -9.318 1.00 91.94 118 ARG A N 1
ATOM 956 C CA . ARG A 1 118 ? -16.342 -0.766 -8.859 1.00 91.94 118 ARG A CA 1
ATOM 957 C C . ARG A 1 118 ? -16.331 -1.776 -10.013 1.00 91.94 118 ARG A C 1
ATOM 959 O O . ARG A 1 118 ? -15.545 -2.723 -9.944 1.00 91.94 118 ARG A O 1
ATOM 966 N N . PRO A 1 119 ? -17.126 -1.604 -11.091 1.00 92.94 119 PRO A N 1
ATOM 967 C CA . PRO A 1 119 ? -17.090 -2.528 -12.221 1.00 92.94 119 PRO A CA 1
ATOM 968 C C . PRO A 1 119 ? -15.738 -2.525 -12.938 1.00 92.94 119 PRO A C 1
ATOM 970 O O . PRO A 1 119 ? -15.242 -3.586 -13.315 1.00 92.94 119 PRO A O 1
ATOM 973 N N . GLY A 1 120 ? -15.121 -1.355 -13.122 1.00 95.19 120 GLY A N 1
ATOM 974 C CA . GLY A 1 120 ? -13.797 -1.258 -13.721 1.00 95.19 120 GLY A CA 1
ATOM 975 C C . GLY A 1 120 ? -12.695 -1.827 -12.835 1.00 95.19 120 GLY A C 1
ATOM 976 O O . GLY A 1 120 ? -11.804 -2.494 -13.358 1.00 95.19 120 GLY A O 1
ATOM 977 N N . ALA A 1 121 ? -12.784 -1.644 -11.516 1.00 95.69 121 ALA A N 1
ATOM 978 C CA . ALA A 1 121 ? -11.882 -2.284 -10.564 1.00 95.69 121 ALA A CA 1
ATOM 979 C C . ALA A 1 121 ? -11.948 -3.816 -10.673 1.00 95.69 121 ALA A C 1
ATOM 981 O O . ALA A 1 121 ? -10.923 -4.470 -10.856 1.00 95.69 121 ALA A O 1
ATOM 982 N N . ALA A 1 122 ? -13.161 -4.384 -10.661 1.00 95.31 122 ALA A N 1
ATOM 983 C CA . ALA A 1 122 ? -13.366 -5.823 -10.818 1.00 95.31 122 ALA A CA 1
ATOM 984 C C . ALA A 1 122 ? -12.810 -6.356 -12.148 1.00 95.31 122 ALA A C 1
ATOM 986 O O . ALA A 1 122 ? -12.191 -7.417 -12.165 1.00 95.31 122 ALA A O 1
ATOM 987 N N . ARG A 1 123 ? -12.999 -5.628 -13.262 1.00 98.12 123 ARG A N 1
ATOM 988 C CA . ARG A 1 123 ? -12.410 -6.004 -14.561 1.00 98.12 123 ARG A CA 1
ATOM 989 C C . ARG A 1 123 ? -10.884 -6.063 -14.492 1.00 98.12 123 ARG A C 1
ATOM 991 O O . ARG A 1 123 ? -10.321 -7.088 -14.855 1.00 98.12 123 ARG A O 1
ATOM 998 N N . ALA A 1 124 ? -10.237 -5.028 -13.958 1.00 98.19 124 ALA A N 1
ATOM 999 C CA . ALA A 1 124 ? -8.780 -4.986 -13.843 1.00 98.19 124 ALA A CA 1
ATOM 1000 C C . ALA A 1 124 ? -8.223 -6.125 -12.965 1.00 98.19 124 ALA A C 1
ATOM 1002 O O . ALA A 1 124 ? -7.225 -6.749 -13.322 1.00 98.19 124 ALA A O 1
ATOM 1003 N N . TYR A 1 125 ? -8.893 -6.462 -11.854 1.00 98.12 125 TYR A N 1
ATOM 1004 C CA . TYR A 1 125 ? -8.493 -7.605 -11.027 1.00 98.12 125 TYR A CA 1
ATOM 1005 C C . TYR A 1 125 ? -8.636 -8.939 -11.761 1.00 98.12 125 TYR A C 1
ATOM 1007 O O . TYR A 1 125 ? -7.722 -9.756 -11.699 1.00 98.12 125 TYR A O 1
ATOM 1015 N N . ARG A 1 126 ? -9.732 -9.159 -12.498 1.00 98.38 126 ARG A N 1
ATOM 1016 C CA . ARG A 1 126 ? -9.900 -10.379 -13.307 1.00 98.38 126 ARG A CA 1
ATOM 1017 C C . ARG A 1 126 ? -8.849 -10.487 -14.409 1.00 98.38 126 ARG A C 1
ATOM 1019 O O . ARG A 1 126 ? -8.322 -11.569 -14.625 1.00 98.38 126 ARG A O 1
ATOM 1026 N N . GLU A 1 127 ? -8.504 -9.377 -15.055 1.00 98.44 127 GLU A N 1
ATOM 1027 C CA . GLU A 1 127 ? -7.421 -9.339 -16.042 1.00 98.44 127 GLU A CA 1
ATOM 1028 C C . GLU A 1 127 ? -6.062 -9.681 -15.407 1.00 98.44 127 GLU A C 1
ATOM 1030 O O . GLU A 1 127 ? -5.294 -10.433 -15.997 1.00 98.44 127 GLU A O 1
ATOM 1035 N N . CYS A 1 128 ? -5.778 -9.204 -14.187 1.00 98.19 128 CYS A N 1
ATOM 1036 C CA . CYS A 1 128 ? -4.573 -9.586 -13.437 1.00 98.19 128 CYS A CA 1
ATOM 1037 C C . CYS A 1 128 ? -4.531 -11.101 -13.149 1.00 98.19 128 CYS A C 1
ATOM 1039 O O . CYS A 1 128 ? -3.503 -11.753 -13.338 1.00 98.19 128 CYS A O 1
ATOM 1041 N N . LEU A 1 129 ? -5.662 -11.672 -12.723 1.00 98.06 129 LEU A N 1
ATOM 1042 C CA . LEU A 1 129 ? -5.804 -13.105 -12.439 1.00 98.06 129 LEU A CA 1
ATOM 1043 C C . LEU A 1 129 ? -5.679 -13.980 -13.690 1.00 98.06 129 LEU A C 1
ATOM 1045 O O . LEU A 1 129 ? -5.234 -15.117 -13.586 1.00 98.06 129 LEU A O 1
ATOM 1049 N N . ALA A 1 130 ? -6.049 -13.451 -14.856 1.00 98.12 130 ALA A N 1
ATOM 1050 C CA . ALA A 1 130 ? -5.963 -14.153 -16.131 1.00 98.12 130 ALA A CA 1
ATOM 1051 C C . ALA A 1 130 ? -4.543 -14.190 -16.725 1.00 98.12 130 ALA A C 1
ATOM 1053 O O . ALA A 1 130 ? -4.327 -14.872 -17.723 1.00 98.12 130 ALA A O 1
ATOM 1054 N N . LEU A 1 131 ? -3.575 -13.462 -16.154 1.00 97.56 131 LEU A N 1
ATOM 1055 C CA . LEU A 1 131 ? -2.190 -13.529 -16.617 1.00 97.56 131 LEU A CA 1
ATOM 1056 C C . LEU A 1 131 ? -1.573 -14.897 -16.302 1.00 97.56 131 LEU A C 1
ATOM 1058 O O . LEU A 1 131 ? -1.491 -15.308 -15.142 1.00 97.56 131 LEU A O 1
ATOM 1062 N N . GLU A 1 132 ? -1.082 -15.567 -17.341 1.00 95.56 132 GLU A N 1
ATOM 1063 C CA . GLU A 1 132 ? -0.331 -16.813 -17.211 1.00 95.56 132 GLU A CA 1
ATOM 1064 C C . GLU A 1 132 ? 1.014 -16.552 -16.532 1.00 95.56 132 GLU A C 1
ATOM 1066 O O . GLU A 1 132 ? 1.749 -15.629 -16.886 1.00 95.56 132 GLU A O 1
ATOM 1071 N N . LYS A 1 133 ? 1.336 -17.361 -15.523 1.00 91.31 133 LYS A N 1
ATOM 1072 C CA . LYS A 1 133 ? 2.638 -17.291 -14.859 1.00 91.31 133 LYS A CA 1
ATOM 1073 C C . LYS A 1 133 ? 3.713 -17.801 -15.828 1.00 91.31 133 LYS A C 1
ATOM 1075 O O . LYS A 1 133 ? 3.449 -18.761 -16.544 1.00 91.31 133 LYS A O 1
ATOM 1080 N N . PRO A 1 134 ? 4.910 -17.193 -15.856 1.00 87.44 134 PRO A N 1
ATOM 1081 C CA . PRO A 1 134 ? 5.988 -17.672 -16.706 1.00 87.44 134 PRO A CA 1
ATOM 1082 C C . PRO A 1 134 ? 6.465 -19.050 -16.237 1.00 87.44 134 PRO A C 1
ATOM 1084 O O . PRO A 1 134 ? 6.567 -19.292 -15.034 1.00 87.44 134 PRO A O 1
ATOM 1087 N N . ASP A 1 135 ? 6.832 -19.910 -17.187 1.00 84.62 135 ASP A N 1
ATOM 1088 C CA . ASP A 1 135 ? 7.410 -21.233 -16.904 1.00 84.62 135 ASP A CA 1
ATOM 1089 C C . ASP A 1 135 ? 8.791 -21.139 -16.240 1.00 84.62 135 ASP A C 1
ATOM 1091 O O . ASP A 1 135 ? 9.217 -22.037 -15.514 1.00 84.62 135 ASP A O 1
ATOM 1095 N N . ILE A 1 136 ? 9.501 -20.037 -16.494 1.00 86.38 136 ILE A N 1
ATOM 1096 C CA . ILE A 1 136 ? 10.838 -19.776 -15.967 1.00 86.38 136 ILE A CA 1
ATOM 1097 C C . ILE A 1 136 ? 10.750 -18.671 -14.918 1.00 86.38 136 ILE A C 1
ATOM 1099 O O . ILE A 1 136 ? 10.399 -17.525 -15.215 1.00 86.38 136 ILE A O 1
ATOM 1103 N N . ASP A 1 137 ? 11.127 -19.009 -13.686 1.00 89.94 137 ASP A N 1
ATOM 1104 C CA . ASP A 1 137 ? 11.298 -18.024 -12.625 1.00 89.94 137 ASP A CA 1
ATOM 1105 C C . ASP A 1 137 ? 12.630 -17.287 -12.797 1.00 89.94 137 ASP A C 1
ATOM 1107 O O . ASP A 1 137 ? 13.703 -17.894 -12.820 1.00 89.94 137 ASP A O 1
ATOM 1111 N N . VAL A 1 138 ? 12.567 -15.962 -12.903 1.00 86.75 138 VAL A N 1
ATOM 1112 C CA . VAL A 1 138 ? 13.743 -15.108 -13.079 1.00 86.75 138 VAL A CA 1
ATOM 1113 C C . VAL A 1 138 ? 13.933 -14.204 -11.872 1.00 86.75 138 VAL A C 1
ATOM 1115 O O . VAL A 1 138 ? 12.984 -13.672 -11.293 1.00 86.75 138 VAL A O 1
ATOM 1118 N N . ARG A 1 139 ? 15.196 -14.002 -11.489 1.00 85.56 139 ARG A N 1
ATOM 1119 C CA . ARG A 1 139 ? 15.566 -13.079 -10.415 1.00 85.56 139 ARG A CA 1
ATOM 1120 C C . ARG A 1 139 ? 15.573 -11.653 -10.945 1.00 85.56 139 ARG A C 1
ATOM 1122 O O . ARG A 1 139 ? 16.336 -11.308 -11.840 1.00 85.56 139 ARG A O 1
ATOM 1129 N N . VAL A 1 140 ? 14.726 -10.819 -10.363 1.00 81.50 140 VAL A N 1
ATOM 1130 C CA . VAL A 1 140 ? 14.449 -9.464 -10.830 1.00 81.50 140 VAL A CA 1
ATOM 1131 C C . VAL A 1 140 ? 14.756 -8.445 -9.745 1.00 81.50 140 VAL A C 1
ATOM 1133 O O . VAL A 1 140 ? 14.411 -8.616 -8.574 1.00 81.50 140 VAL A O 1
ATOM 1136 N N . PHE A 1 141 ? 15.407 -7.359 -10.144 1.00 75.19 141 PHE A N 1
ATOM 1137 C CA . PHE A 1 141 ? 15.680 -6.231 -9.266 1.00 75.19 141 PHE A CA 1
ATOM 1138 C C . PHE A 1 141 ? 14.426 -5.375 -9.099 1.00 75.19 141 PHE A C 1
ATOM 1140 O O . PHE A 1 141 ? 13.748 -5.048 -10.074 1.00 75.19 141 PHE A O 1
ATOM 1147 N N . THR A 1 142 ? 14.120 -5.018 -7.858 1.00 68.50 142 THR A N 1
ATOM 1148 C CA . THR A 1 142 ? 12.898 -4.290 -7.478 1.00 68.50 142 THR A CA 1
ATOM 1149 C C . THR A 1 142 ? 13.185 -2.896 -6.936 1.00 68.50 142 THR A C 1
ATOM 1151 O O . THR A 1 142 ? 12.259 -2.192 -6.554 1.00 68.50 142 THR A O 1
ATOM 1154 N N . GLY A 1 143 ? 14.455 -2.478 -6.897 1.00 65.06 143 GLY A N 1
ATOM 1155 C CA . GLY A 1 143 ? 14.861 -1.220 -6.270 1.00 65.06 143 GLY A CA 1
ATOM 1156 C C . GLY A 1 143 ? 15.364 -1.348 -4.839 1.00 65.06 143 GLY A C 1
ATOM 1157 O O . GLY A 1 143 ? 16.011 -0.426 -4.353 1.00 65.06 143 GLY A O 1
ATOM 1158 N N . VAL A 1 144 ? 15.119 -2.484 -4.185 1.00 65.81 144 VAL A N 1
ATOM 1159 C CA . VAL A 1 144 ? 15.741 -2.837 -2.903 1.00 65.81 144 VAL A CA 1
ATOM 1160 C C . VAL A 1 144 ? 16.986 -3.693 -3.139 1.00 65.81 144 VAL A C 1
ATOM 1162 O O . VAL A 1 144 ? 17.069 -4.352 -4.176 1.00 65.81 144 VAL A O 1
ATOM 1165 N N . PRO A 1 145 ? 17.966 -3.721 -2.216 1.00 65.62 145 PRO A N 1
ATOM 1166 C CA . PRO A 1 145 ? 19.228 -4.461 -2.373 1.00 65.62 145 PRO A CA 1
ATOM 1167 C C . PRO A 1 145 ? 19.090 -5.999 -2.415 1.00 65.62 145 PRO A C 1
ATOM 1169 O O . PRO A 1 145 ? 20.063 -6.720 -2.207 1.00 65.62 145 PRO A O 1
ATOM 1172 N N . THR A 1 146 ? 17.896 -6.512 -2.713 1.00 71.25 146 THR A N 1
ATOM 1173 C CA . THR A 1 146 ? 17.552 -7.926 -2.844 1.00 71.25 146 THR A CA 1
ATOM 1174 C C . THR A 1 146 ? 16.884 -8.194 -4.190 1.00 71.25 146 THR A C 1
ATOM 1176 O O . THR A 1 146 ? 16.089 -7.395 -4.687 1.00 71.25 146 THR A O 1
ATOM 1179 N N . LEU A 1 147 ? 17.192 -9.345 -4.788 1.00 76.69 147 LEU A N 1
ATOM 1180 C CA . LEU A 1 147 ? 16.499 -9.826 -5.981 1.00 76.69 147 LEU A CA 1
ATOM 1181 C C . LEU A 1 147 ? 15.255 -10.609 -5.583 1.00 76.69 147 LEU A C 1
ATOM 1183 O O . LEU A 1 147 ? 15.289 -11.438 -4.675 1.00 76.69 147 LEU A O 1
ATOM 1187 N N . HIS A 1 148 ? 14.167 -10.380 -6.304 1.00 80.38 148 HIS A N 1
ATOM 1188 C CA . HIS A 1 148 ? 12.904 -11.072 -6.090 1.00 80.38 148 HIS A CA 1
ATOM 1189 C C . HIS A 1 148 ? 12.661 -12.080 -7.209 1.00 80.38 148 HIS A C 1
ATOM 1191 O O . HIS A 1 148 ? 13.178 -11.929 -8.309 1.00 80.38 148 HIS 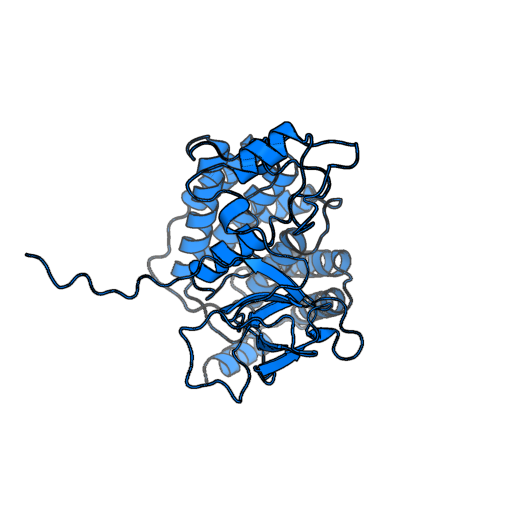A O 1
ATOM 1197 N N . SER A 1 149 ? 11.893 -13.122 -6.916 1.00 89.50 149 SER A N 1
ATOM 1198 C CA . SER A 1 149 ? 11.406 -14.082 -7.911 1.00 89.50 149 SER A CA 1
ATOM 1199 C C . SER A 1 149 ? 10.277 -13.441 -8.725 1.00 89.50 149 SER A C 1
ATOM 1201 O O . SER A 1 149 ? 9.355 -12.866 -8.137 1.00 89.50 149 SER A O 1
ATOM 1203 N N . SER A 1 150 ? 10.339 -13.503 -10.058 1.00 89.12 150 SER A N 1
ATOM 1204 C CA . SER A 1 150 ? 9.262 -13.016 -10.932 1.00 89.12 150 SER A CA 1
ATOM 1205 C C . SER A 1 150 ? 7.961 -13.776 -10.679 1.00 89.12 150 SER A C 1
ATOM 1207 O O . SER A 1 150 ? 6.889 -13.164 -10.642 1.00 89.12 150 SER A O 1
ATOM 1209 N N . LEU A 1 151 ? 8.057 -15.080 -10.410 1.00 92.69 151 LEU A N 1
ATOM 1210 C CA . LEU A 1 151 ? 6.919 -15.929 -10.077 1.00 92.69 151 LEU A CA 1
ATOM 1211 C C . LEU A 1 151 ? 6.261 -15.516 -8.753 1.00 92.69 151 LEU A C 1
ATOM 1213 O O . LEU A 1 151 ? 5.032 -15.414 -8.671 1.00 92.69 151 LEU A O 1
ATOM 1217 N N . ALA A 1 152 ? 7.068 -15.234 -7.727 1.00 89.25 152 ALA A N 1
ATOM 1218 C CA . ALA A 1 152 ? 6.580 -14.760 -6.434 1.00 89.25 152 ALA A CA 1
ATOM 1219 C C . ALA A 1 152 ? 5.861 -13.409 -6.566 1.00 89.25 152 ALA A C 1
ATOM 1221 O O . ALA A 1 152 ? 4.820 -13.188 -5.949 1.00 89.25 152 ALA A O 1
ATOM 1222 N N . LEU A 1 153 ? 6.378 -12.517 -7.413 1.00 89.88 153 LEU A N 1
ATOM 1223 C CA . LEU A 1 153 ? 5.789 -11.199 -7.648 1.00 89.88 153 LEU A CA 1
ATOM 1224 C C . LEU A 1 153 ? 4.426 -11.276 -8.344 1.00 89.88 153 LEU A C 1
ATOM 1226 O O . LEU A 1 153 ? 3.489 -10.609 -7.905 1.00 89.88 153 LEU A O 1
ATOM 1230 N N . ILE A 1 154 ? 4.296 -12.101 -9.391 1.00 93.88 154 ILE A N 1
ATOM 1231 C CA . ILE A 1 154 ? 3.004 -12.323 -10.066 1.00 93.88 154 ILE A CA 1
ATOM 1232 C C . ILE A 1 154 ? 2.017 -12.961 -9.100 1.00 93.88 154 ILE A C 1
ATOM 1234 O O . ILE A 1 154 ? 0.895 -12.479 -8.971 1.00 93.88 154 ILE A O 1
ATOM 1238 N N . THR A 1 155 ? 2.450 -14.005 -8.387 1.00 92.81 155 THR A N 1
ATOM 1239 C CA . THR A 1 155 ? 1.605 -14.716 -7.421 1.00 92.81 155 THR A CA 1
ATOM 1240 C C . THR A 1 155 ? 1.057 -13.752 -6.377 1.00 92.81 155 THR A C 1
ATOM 1242 O O . THR A 1 155 ? -0.150 -13.715 -6.164 1.00 92.81 155 THR A O 1
ATOM 1245 N N . LYS A 1 156 ? 1.906 -12.878 -5.826 1.00 89.50 156 LYS A N 1
ATOM 1246 C CA . LYS A 1 156 ? 1.464 -11.863 -4.873 1.00 89.50 156 LYS A CA 1
ATOM 1247 C C . LYS A 1 156 ? 0.451 -10.884 -5.477 1.00 89.50 156 LYS A C 1
ATOM 1249 O O . LYS A 1 156 ? -0.556 -10.574 -4.847 1.00 89.50 156 LYS A O 1
ATOM 1254 N N . CYS A 1 157 ? 0.686 -10.407 -6.701 1.00 93.00 157 CYS A N 1
ATOM 1255 C CA . CYS A 1 157 ? -0.260 -9.508 -7.369 1.00 93.00 157 CYS A CA 1
ATOM 1256 C C . CYS A 1 157 ? -1.621 -10.173 -7.615 1.00 93.00 157 CYS A C 1
ATOM 1258 O O . CYS A 1 157 ? -2.653 -9.515 -7.482 1.00 93.00 157 CYS A O 1
ATOM 1260 N N . GLN A 1 158 ? -1.623 -11.465 -7.944 1.00 96.19 158 GLN A N 1
ATOM 1261 C CA . GLN A 1 158 ? -2.834 -12.254 -8.150 1.00 96.19 158 GLN A CA 1
ATOM 1262 C C . GLN A 1 158 ? -3.570 -12.534 -6.836 1.00 96.19 158 GLN A C 1
ATOM 1264 O O . GLN A 1 158 ? -4.785 -12.387 -6.789 1.00 96.19 158 GLN A O 1
ATOM 1269 N N . GLU A 1 159 ? -2.867 -12.851 -5.750 1.00 92.50 159 GLU A N 1
ATOM 1270 C CA . GLU A 1 159 ? -3.473 -12.997 -4.418 1.00 92.50 159 GLU A CA 1
ATOM 1271 C C . GLU A 1 159 ? -4.167 -11.706 -3.964 1.00 92.50 159 GLU A C 1
ATOM 1273 O O . GLU A 1 159 ? -5.327 -11.738 -3.547 1.00 92.50 159 GLU A O 1
ATOM 1278 N N . ASP A 1 160 ? -3.489 -10.563 -4.105 1.00 89.00 160 ASP A N 1
ATOM 1279 C CA . ASP A 1 160 ? -4.050 -9.252 -3.764 1.00 89.00 160 ASP A CA 1
ATOM 1280 C C . ASP A 1 160 ? -5.277 -8.928 -4.642 1.00 89.00 160 ASP A C 1
ATOM 1282 O O . ASP A 1 160 ? -6.306 -8.459 -4.147 1.00 89.00 160 ASP A O 1
ATOM 1286 N N . ALA A 1 161 ? -5.205 -9.219 -5.948 1.00 94.62 161 ALA A N 1
ATOM 1287 C CA . ALA A 1 161 ? -6.318 -9.028 -6.876 1.00 94.62 161 ALA A CA 1
ATOM 1288 C C . ALA A 1 161 ? -7.515 -9.935 -6.544 1.00 94.62 161 ALA A C 1
ATOM 1290 O O . ALA A 1 161 ? -8.655 -9.467 -6.548 1.00 94.62 161 ALA A O 1
ATOM 1291 N N . GLN A 1 162 ? -7.274 -11.208 -6.215 1.00 95.31 162 GLN A N 1
ATOM 1292 C CA . GLN A 1 162 ? -8.317 -12.158 -5.823 1.00 95.31 162 GLN A CA 1
ATOM 1293 C C . GLN A 1 162 ? -9.002 -11.726 -4.530 1.00 95.31 162 GLN A C 1
ATOM 1295 O O . GLN A 1 162 ? -10.229 -11.785 -4.430 1.00 95.31 162 GLN A O 1
ATOM 1300 N N . HIS A 1 163 ? -8.218 -11.279 -3.547 1.00 89.12 163 HIS A N 1
ATOM 1301 C CA . HIS A 1 163 ? -8.742 -10.753 -2.296 1.00 89.12 163 HIS A CA 1
ATOM 1302 C C . HIS A 1 163 ? -9.689 -9.575 -2.556 1.00 89.12 163 HIS A C 1
ATOM 1304 O O . HIS A 1 163 ? -10.854 -9.624 -2.163 1.00 89.12 163 HIS A O 1
ATOM 1310 N N . ASN A 1 164 ? -9.234 -8.563 -3.299 1.00 88.50 164 ASN A N 1
ATOM 1311 C CA . ASN A 1 164 ? -10.047 -7.384 -3.599 1.00 88.50 164 ASN A CA 1
ATOM 1312 C C . ASN A 1 164 ? -11.289 -7.727 -4.437 1.00 88.50 164 ASN A C 1
ATOM 1314 O O . ASN A 1 164 ? -12.369 -7.183 -4.199 1.00 88.50 164 ASN A O 1
ATOM 1318 N N . LEU A 1 165 ? -11.172 -8.660 -5.383 1.00 92.88 165 LEU A N 1
ATOM 1319 C CA . LEU A 1 165 ? -12.306 -9.135 -6.171 1.00 92.88 165 LEU A CA 1
ATOM 1320 C C . LEU A 1 165 ? -13.362 -9.822 -5.292 1.00 92.88 165 LEU A C 1
ATOM 1322 O O . LEU A 1 165 ? -14.549 -9.532 -5.432 1.00 92.88 165 LEU A O 1
ATOM 1326 N N . ASN A 1 166 ? -12.944 -10.663 -4.341 1.00 88.75 166 ASN A N 1
ATOM 1327 C CA . ASN A 1 166 ? -13.860 -11.314 -3.401 1.00 88.75 166 ASN A CA 1
ATOM 1328 C C . ASN A 1 166 ? -14.627 -10.299 -2.542 1.00 88.75 166 ASN A C 1
ATOM 1330 O O . ASN A 1 166 ? -15.794 -10.537 -2.221 1.00 88.75 166 ASN A O 1
ATOM 1334 N N . VAL A 1 167 ? -13.998 -9.173 -2.184 1.00 85.31 167 VAL A N 1
ATOM 1335 C CA . VAL A 1 167 ? -14.678 -8.073 -1.483 1.00 85.31 167 VAL A CA 1
ATOM 1336 C C . VAL A 1 167 ? -15.729 -7.420 -2.391 1.00 85.31 167 VAL A C 1
ATOM 1338 O O . VAL A 1 167 ? -16.871 -7.274 -1.961 1.00 85.31 167 VAL A O 1
ATOM 1341 N N . LEU A 1 168 ? -15.402 -7.085 -3.649 1.00 86.19 168 LEU A N 1
ATOM 1342 C CA . LEU A 1 168 ? -16.372 -6.487 -4.593 1.00 86.19 168 LEU A CA 1
ATOM 1343 C C . LEU A 1 168 ? -17.568 -7.389 -4.874 1.00 86.19 168 LEU A C 1
ATOM 1345 O O . LEU A 1 168 ? -18.684 -6.904 -5.033 1.00 86.19 168 LEU A O 1
ATOM 1349 N N . GLU A 1 169 ? -17.333 -8.693 -4.960 1.00 86.94 169 GLU A N 1
ATOM 1350 C CA . GLU A 1 169 ? -18.366 -9.677 -5.276 1.00 86.94 169 GLU A CA 1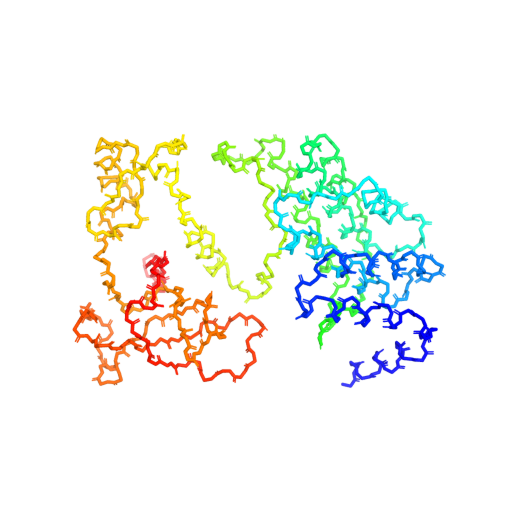
ATOM 1351 C C . GLU A 1 169 ? -19.156 -10.124 -4.035 1.00 86.94 169 GLU A C 1
ATOM 1353 O O . GLU A 1 169 ? -19.996 -11.017 -4.134 1.00 86.94 169 GLU A O 1
ATOM 1358 N N . GLY A 1 170 ? -18.890 -9.534 -2.862 1.00 80.19 170 GLY A N 1
ATOM 1359 C CA . GLY A 1 170 ? -19.573 -9.874 -1.612 1.00 80.19 170 GLY A C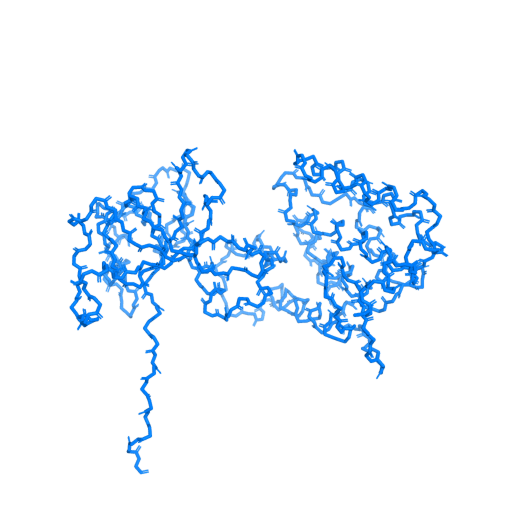A 1
ATOM 1360 C C . GLY A 1 170 ? -19.328 -11.312 -1.144 1.00 80.19 170 GLY A C 1
ATOM 1361 O O . GLY A 1 170 ? -20.098 -11.838 -0.344 1.00 80.19 170 GLY A O 1
ATOM 1362 N N . ARG A 1 171 ? -18.264 -11.959 -1.637 1.00 75.38 171 ARG A N 1
ATOM 1363 C CA . ARG A 1 171 ? -17.895 -13.347 -1.307 1.00 75.38 171 ARG A CA 1
ATOM 1364 C C . ARG A 1 171 ? -17.143 -13.459 0.019 1.00 75.38 171 ARG A C 1
ATOM 1366 O O . ARG A 1 171 ? -17.021 -14.553 0.560 1.00 75.38 171 ARG A O 1
ATOM 1373 N N . MET A 1 172 ? -16.656 -12.343 0.566 1.00 61.62 172 MET A N 1
ATOM 1374 C CA . MET A 1 172 ? -16.128 -12.288 1.931 1.00 61.62 172 MET A CA 1
ATOM 1375 C C . MET A 1 172 ? -17.252 -12.048 2.948 1.00 61.62 172 MET A C 1
ATOM 1377 O O . MET A 1 172 ? -18.062 -11.135 2.787 1.00 61.62 172 MET A O 1
ATOM 1381 N N . GLN A 1 173 ? -17.293 -12.851 4.020 1.00 48.34 173 GLN A N 1
ATOM 1382 C CA . GLN A 1 173 ? -18.269 -12.695 5.105 1.00 48.34 173 GLN A CA 1
ATOM 1383 C C . GLN A 1 173 ? -18.201 -11.282 5.707 1.00 48.34 173 GLN A C 1
ATOM 1385 O O . GLN A 1 173 ? -17.169 -10.884 6.239 1.00 48.34 173 GLN A O 1
ATOM 1390 N N . LYS A 1 174 ? -19.324 -10.551 5.599 1.00 42.34 174 LYS A N 1
ATOM 1391 C CA . LYS A 1 174 ? -19.680 -9.267 6.242 1.00 42.34 174 LYS A CA 1
ATOM 1392 C C . LYS A 1 174 ? -18.511 -8.516 6.898 1.00 42.34 174 LYS A C 1
ATOM 1394 O O . LYS A 1 174 ? -18.438 -8.406 8.122 1.00 42.34 174 LYS A O 1
ATOM 1399 N N . LEU A 1 175 ? -17.655 -7.907 6.081 1.00 43.34 175 LEU A N 1
ATOM 1400 C CA . LEU A 1 175 ? -16.904 -6.742 6.539 1.00 43.34 175 LEU A CA 1
ATOM 1401 C C . LEU A 1 175 ? -17.917 -5.602 6.780 1.00 43.34 175 LEU A C 1
ATOM 1403 O O . LEU A 1 175 ? -18.806 -5.410 5.940 1.00 43.34 175 LEU A O 1
ATOM 1407 N N . PRO A 1 176 ? -17.850 -4.878 7.915 1.00 44.00 176 PRO A N 1
ATOM 1408 C CA . PRO A 1 176 ? -18.671 -3.694 8.162 1.00 44.00 176 PRO A CA 1
ATOM 1409 C C . PRO A 1 176 ? -18.708 -2.759 6.949 1.00 44.00 176 PRO A C 1
ATOM 1411 O O . PRO A 1 176 ? -17.682 -2.548 6.312 1.00 44.00 176 PRO A O 1
ATOM 1414 N N . GLN A 1 177 ? -19.874 -2.186 6.632 1.00 39.12 177 GLN A N 1
ATOM 1415 C CA . GLN A 1 177 ? -20.112 -1.407 5.405 1.00 39.12 177 GLN A CA 1
ATOM 1416 C C . GLN A 1 177 ? -19.114 -0.245 5.197 1.00 39.12 177 GLN A C 1
ATOM 1418 O O . GLN A 1 177 ? -18.799 0.099 4.062 1.00 39.12 177 GLN A O 1
ATOM 1423 N N . HIS A 1 178 ? -18.534 0.302 6.272 1.00 46.72 178 HIS A N 1
ATOM 1424 C CA . HIS A 1 178 ? -17.489 1.332 6.203 1.00 46.72 178 HIS A CA 1
ATOM 1425 C C . HIS A 1 178 ? -16.150 0.826 5.623 1.00 46.72 178 HIS A C 1
ATOM 1427 O O . HIS A 1 178 ? -15.399 1.614 5.056 1.00 46.72 178 HIS A O 1
ATOM 1433 N N . LEU A 1 179 ? -15.866 -0.482 5.686 1.00 39.88 179 LEU A N 1
ATOM 1434 C CA . LEU A 1 179 ? -14.686 -1.108 5.069 1.00 39.88 179 LEU A CA 1
ATOM 1435 C C . LEU A 1 179 ? -14.859 -1.360 3.564 1.00 39.88 179 LEU A C 1
ATOM 1437 O O . LEU A 1 179 ? -13.896 -1.709 2.897 1.00 39.88 179 LEU A O 1
ATOM 1441 N N . TRP A 1 180 ? -16.057 -1.164 3.005 1.00 41.88 180 TRP A N 1
ATOM 1442 C CA . TRP A 1 180 ? -16.289 -1.270 1.557 1.00 41.88 180 TRP A CA 1
ATOM 1443 C C . TRP A 1 180 ? -15.808 -0.014 0.816 1.00 41.88 180 TRP A C 1
ATOM 1445 O O . TRP A 1 180 ? -15.513 -0.054 -0.382 1.00 41.88 180 TRP A O 1
ATOM 1455 N N . ASN A 1 181 ? -15.710 1.111 1.529 1.00 38.44 181 ASN A N 1
ATOM 1456 C CA . ASN A 1 181 ? -15.323 2.408 0.974 1.00 38.44 181 ASN A CA 1
ATOM 1457 C C . ASN A 1 181 ? -13.807 2.622 0.912 1.00 38.44 181 ASN A C 1
ATOM 1459 O O . ASN A 1 181 ? -13.367 3.552 0.248 1.00 38.44 181 ASN A O 1
ATOM 1463 N N . HIS A 1 182 ? -13.018 1.742 1.527 1.00 41.31 182 HIS A N 1
ATOM 1464 C CA . HIS A 1 182 ? -11.563 1.757 1.445 1.00 41.31 182 HIS A CA 1
ATOM 1465 C C . HIS A 1 182 ? -11.113 0.447 0.795 1.00 41.31 182 HIS A C 1
ATOM 1467 O O . HIS A 1 182 ? -11.563 -0.610 1.240 1.00 41.31 182 HIS A O 1
ATOM 1473 N N . PRO A 1 183 ? -10.276 0.456 -0.256 1.00 39.69 183 PRO A N 1
ATOM 1474 C CA . PRO A 1 183 ? -9.657 -0.789 -0.683 1.00 39.69 183 PRO A CA 1
ATOM 1475 C C . PRO A 1 183 ? -8.863 -1.358 0.507 1.00 39.69 183 PRO A C 1
ATOM 1477 O O . PRO A 1 183 ? -8.322 -0.580 1.305 1.00 39.69 183 PRO A O 1
ATOM 1480 N N . PRO A 1 184 ? -8.749 -2.688 0.651 1.00 44.94 184 PRO A N 1
ATOM 1481 C CA . PRO A 1 184 ? -7.682 -3.271 1.452 1.00 44.94 184 PRO A CA 1
ATOM 1482 C C . PRO A 1 184 ? -6.376 -2.694 0.899 1.00 44.94 184 PRO A C 1
ATOM 1484 O O . PRO A 1 184 ? -5.999 -2.977 -0.240 1.00 44.94 184 PRO A O 1
ATOM 1487 N N . LYS A 1 185 ? -5.769 -1.760 1.641 1.00 45.91 185 LYS A N 1
ATOM 1488 C CA . LYS A 1 185 ? -4.640 -0.966 1.156 1.00 45.91 185 LYS A CA 1
ATOM 1489 C C . LYS A 1 185 ? -3.538 -1.896 0.666 1.00 45.91 185 LYS A C 1
ATOM 1491 O O . LYS A 1 185 ? -3.042 -2.747 1.402 1.00 45.91 185 LYS A O 1
ATOM 1496 N N . SER A 1 186 ? -3.128 -1.684 -0.575 1.00 41.75 186 SER A N 1
ATOM 1497 C CA . SER A 1 186 ? -1.867 -2.170 -1.105 1.00 41.75 186 SER A CA 1
ATOM 1498 C C . SER A 1 186 ? -0.718 -1.463 -0.384 1.00 41.75 186 SER A C 1
ATOM 1500 O O . SER A 1 186 ? -0.473 -0.291 -0.627 1.00 41.75 186 SER A O 1
ATOM 1502 N N . ALA A 1 187 ? 0.010 -2.199 0.448 1.00 36.66 187 ALA A N 1
ATOM 1503 C CA . ALA A 1 187 ? 1.359 -1.871 0.904 1.00 36.66 187 ALA A CA 1
ATOM 1504 C C . ALA A 1 187 ? 1.541 -0.620 1.799 1.00 36.66 187 ALA A C 1
ATOM 1506 O O . ALA A 1 187 ? 2.243 0.316 1.446 1.00 36.66 187 ALA A O 1
ATOM 1507 N N . VAL A 1 188 ? 1.207 -0.747 3.086 1.00 34.75 188 VAL A N 1
ATOM 1508 C CA . VAL A 1 188 ? 2.354 -0.710 4.009 1.00 34.75 188 VAL A CA 1
ATOM 1509 C C . VAL A 1 188 ? 3.042 -2.042 3.781 1.00 34.75 188 VAL A C 1
ATOM 1511 O O . VAL A 1 188 ? 2.402 -3.082 3.909 1.00 34.75 188 VAL A O 1
ATOM 1514 N N . SER A 1 189 ? 4.287 -2.027 3.316 1.00 38.19 189 SER A N 1
ATOM 1515 C CA . SER A 1 189 ? 5.093 -3.235 3.167 1.00 38.19 189 SER A CA 1
ATOM 1516 C C . SER A 1 189 ? 5.109 -4.004 4.497 1.00 38.19 189 SER A C 1
ATOM 1518 O O . SER A 1 189 ? 5.952 -3.756 5.353 1.00 38.19 189 SER A O 1
ATOM 1520 N N . THR A 1 190 ? 4.202 -4.969 4.659 1.00 36.19 190 THR A N 1
ATOM 1521 C CA . THR A 1 190 ? 4.280 -6.022 5.678 1.00 36.19 190 THR A CA 1
ATOM 1522 C C . THR A 1 190 ? 5.192 -7.150 5.204 1.00 36.19 190 THR A C 1
ATOM 1524 O O . THR A 1 190 ? 5.104 -8.264 5.715 1.00 36.19 190 THR A O 1
ATOM 1527 N N . HIS A 1 191 ? 6.039 -6.902 4.194 1.00 35.12 191 HIS A N 1
ATOM 1528 C CA . HIS A 1 191 ? 7.073 -7.844 3.789 1.00 35.12 191 HIS A CA 1
ATOM 1529 C C . HIS A 1 191 ? 7.865 -8.242 5.043 1.00 35.12 191 HIS A C 1
ATOM 1531 O O . HIS A 1 191 ? 8.341 -7.386 5.788 1.00 35.12 191 HIS A O 1
ATOM 1537 N N . GLY A 1 192 ? 7.829 -9.548 5.329 1.00 36.34 192 GLY A N 1
ATOM 1538 C CA . GLY A 1 192 ? 8.351 -10.228 6.518 1.00 36.34 192 GLY A CA 1
ATOM 1539 C C . GLY A 1 192 ? 7.954 -9.689 7.887 1.00 36.34 192 GLY A C 1
ATOM 1540 O O . GLY A 1 192 ? 8.660 -9.951 8.857 1.00 36.34 192 GLY A O 1
ATOM 1541 N N . MET A 1 193 ? 6.823 -8.992 7.992 1.00 38.84 193 MET A N 1
ATOM 1542 C CA . MET A 1 193 ? 6.079 -9.000 9.245 1.00 38.84 193 MET A CA 1
ATOM 1543 C C . MET A 1 193 ? 5.391 -10.356 9.351 1.00 38.84 193 MET A C 1
ATOM 1545 O O . MET A 1 193 ? 4.771 -10.818 8.394 1.00 38.84 193 MET A O 1
ATOM 1549 N N . SER A 1 194 ? 5.524 -11.004 10.500 1.00 47.81 194 SER A N 1
ATOM 1550 C CA . SER A 1 194 ? 4.781 -12.226 10.773 1.00 47.81 194 SER A CA 1
ATOM 1551 C C . SER A 1 194 ? 3.267 -11.922 10.759 1.00 47.81 194 SER A C 1
ATOM 1553 O O . SER A 1 194 ? 2.865 -10.767 10.952 1.00 47.81 194 SER A O 1
ATOM 1555 N N . GLU A 1 195 ? 2.411 -12.913 10.487 1.00 46.06 195 GLU A N 1
ATOM 1556 C CA . GLU A 1 195 ? 0.947 -12.716 10.409 1.00 46.06 195 GLU A CA 1
ATOM 1557 C C . GLU A 1 195 ? 0.399 -12.053 11.690 1.00 46.06 195 GLU A C 1
ATOM 1559 O O . GLU A 1 195 ? -0.521 -11.236 11.658 1.00 46.06 195 GLU A O 1
ATOM 1564 N N . GLU A 1 196 ? 1.061 -12.305 12.816 1.00 47.50 196 GLU A N 1
ATOM 1565 C CA . GLU A 1 196 ? 0.800 -11.719 14.125 1.00 47.50 196 GLU A CA 1
ATOM 1566 C C . GLU A 1 196 ? 1.019 -10.197 14.144 1.00 47.50 196 GLU A C 1
ATOM 1568 O O . GLU A 1 196 ? 0.183 -9.453 14.661 1.00 47.50 196 GLU A O 1
ATOM 1573 N N . LEU A 1 197 ? 2.106 -9.702 13.539 1.00 48.66 197 LEU A N 1
ATOM 1574 C CA . LEU A 1 197 ? 2.386 -8.266 13.411 1.00 48.66 197 LEU A CA 1
ATOM 1575 C C . LEU A 1 197 ? 1.402 -7.569 12.472 1.00 48.66 197 LEU A C 1
ATOM 1577 O O . LEU A 1 197 ? 1.061 -6.408 12.700 1.00 48.66 197 LEU A O 1
ATOM 1581 N N . ARG A 1 198 ? 0.903 -8.278 11.456 1.00 53.12 198 ARG A N 1
ATOM 1582 C CA . ARG A 1 198 ? -0.129 -7.769 10.545 1.00 53.12 198 ARG A CA 1
ATOM 1583 C C . ARG A 1 198 ? -1.463 -7.580 11.267 1.00 53.12 198 ARG A C 1
ATOM 1585 O O . ARG A 1 198 ? -2.052 -6.504 11.196 1.00 53.12 198 ARG A O 1
ATOM 1592 N N . VAL A 1 199 ? -1.883 -8.569 12.057 1.00 51.19 199 VAL A N 1
ATOM 1593 C CA . VAL A 1 199 ? -3.082 -8.478 12.908 1.00 51.19 199 VAL A CA 1
ATOM 1594 C C . VAL A 1 199 ? -2.946 -7.370 13.959 1.00 51.19 199 VAL A C 1
ATOM 1596 O O . VAL A 1 199 ? -3.915 -6.653 14.222 1.00 51.19 199 VAL A O 1
ATOM 1599 N N . LEU A 1 200 ? -1.756 -7.189 14.545 1.00 47.66 200 LEU A N 1
ATOM 1600 C CA . LEU A 1 200 ? -1.467 -6.079 15.460 1.00 47.66 200 LEU A CA 1
ATOM 1601 C C . LEU A 1 200 ? -1.558 -4.717 14.771 1.00 47.66 200 LEU A C 1
ATOM 1603 O O . LEU A 1 200 ? -2.103 -3.783 15.356 1.00 47.66 200 LEU A O 1
ATOM 1607 N N . TYR A 1 201 ? -1.039 -4.600 13.551 1.00 49.69 201 TYR A N 1
ATOM 1608 C CA . TYR A 1 201 ? -1.108 -3.372 12.768 1.00 49.69 201 TYR A CA 1
ATOM 1609 C C . TYR A 1 201 ? -2.566 -3.025 12.437 1.00 49.69 201 TYR A C 1
ATOM 1611 O O . TYR A 1 201 ? -3.015 -1.914 12.719 1.00 49.69 201 TYR A O 1
ATOM 1619 N N . ASP A 1 202 ? -3.346 -4.006 11.977 1.00 45.47 202 ASP A N 1
ATOM 1620 C CA . ASP A 1 202 ? -4.757 -3.832 11.620 1.00 45.47 202 ASP A CA 1
ATOM 1621 C C . ASP A 1 202 ? -5.672 -3.590 12.829 1.00 45.47 202 ASP A C 1
ATOM 1623 O O . ASP A 1 202 ? -6.659 -2.863 12.719 1.00 45.47 202 ASP A O 1
ATOM 1627 N N . ARG A 1 203 ? -5.378 -4.169 14.002 1.00 48.69 203 ARG A N 1
ATOM 1628 C CA . ARG A 1 203 ? -6.144 -3.920 15.241 1.00 48.69 203 ARG A CA 1
ATOM 1629 C C . ARG A 1 203 ? -5.690 -2.663 15.981 1.00 48.69 203 ARG A C 1
ATOM 1631 O O . ARG A 1 203 ? -6.534 -1.967 16.532 1.00 48.69 203 ARG A O 1
ATOM 1638 N N . GLY A 1 204 ? -4.395 -2.361 15.985 1.00 43.88 204 GLY A N 1
ATOM 1639 C CA . GLY A 1 204 ? -3.812 -1.185 16.634 1.00 43.88 204 GLY A CA 1
ATOM 1640 C C . GLY A 1 204 ? -4.081 0.120 15.900 1.00 43.88 204 GLY A C 1
ATOM 1641 O O . GLY A 1 204 ? -4.232 1.162 16.533 1.00 43.88 204 GLY A O 1
ATOM 1642 N N . MET A 1 205 ? -4.199 0.062 14.570 1.00 43.97 205 MET A N 1
ATOM 1643 C CA . MET A 1 205 ? -4.647 1.194 13.756 1.00 43.97 205 MET A CA 1
ATOM 1644 C C . MET A 1 205 ? -6.168 1.335 13.681 1.00 43.97 205 MET A C 1
ATOM 1646 O O . MET A 1 205 ? -6.636 2.391 13.260 1.00 43.97 205 MET A O 1
ATOM 1650 N N . ARG A 1 206 ? -6.955 0.379 14.203 1.00 45.56 206 ARG A N 1
ATOM 1651 C CA . ARG A 1 206 ? -8.335 0.656 14.647 1.00 45.56 206 ARG A CA 1
ATOM 1652 C C . ARG A 1 206 ? -8.316 1.448 15.956 1.00 45.56 206 ARG A C 1
ATOM 1654 O O . ARG A 1 206 ? -9.006 1.122 16.920 1.00 45.56 206 ARG A O 1
ATOM 1661 N N . LEU A 1 207 ? -7.575 2.554 15.966 1.00 49.16 207 LEU A N 1
ATOM 1662 C CA . LEU A 1 207 ? -8.101 3.749 16.594 1.00 49.16 207 LEU A CA 1
ATOM 1663 C C . LEU A 1 207 ? -9.372 4.028 15.805 1.00 49.16 207 LEU A C 1
ATOM 1665 O O . LEU A 1 207 ? -9.307 4.650 14.744 1.00 49.16 207 LEU A O 1
ATOM 1669 N N . SER A 1 208 ? -10.496 3.464 16.264 1.00 51.25 208 SER A N 1
ATOM 1670 C CA . SER A 1 208 ? -11.829 3.863 15.834 1.00 51.25 208 SER A CA 1
ATOM 1671 C C . SER A 1 208 ? -11.741 5.364 15.672 1.00 51.25 208 SER A C 1
ATOM 1673 O O . SER A 1 208 ? -11.308 6.050 16.612 1.00 51.25 208 SER A O 1
ATOM 1675 N N . SER A 1 209 ? -11.961 5.847 14.443 1.00 56.47 209 SER A N 1
ATOM 1676 C CA . SER A 1 209 ? -11.873 7.281 14.190 1.00 56.47 209 SER A CA 1
ATOM 1677 C C . SER A 1 209 ? -12.662 7.960 15.307 1.00 56.47 209 SER A C 1
ATOM 1679 O O . SER A 1 209 ? -13.649 7.389 15.775 1.00 56.47 209 SER A O 1
ATOM 1681 N N . ALA A 1 210 ? -12.238 9.127 15.800 1.00 72.00 210 ALA A N 1
ATOM 1682 C CA . ALA A 1 210 ? -12.879 9.764 16.965 1.00 72.00 210 ALA A CA 1
ATOM 1683 C C . ALA A 1 210 ? -14.407 9.996 16.799 1.00 72.00 210 ALA A C 1
ATOM 1685 O O . ALA A 1 210 ? -15.082 10.438 17.730 1.00 72.00 210 ALA A O 1
ATOM 1686 N N . ASN A 1 211 ? -14.929 9.663 15.617 1.00 85.44 211 ASN A N 1
ATOM 1687 C CA . ASN A 1 211 ? -16.283 9.774 15.139 1.00 85.44 211 ASN A CA 1
ATOM 1688 C C . ASN A 1 211 ? -17.009 8.418 14.988 1.00 85.44 211 ASN A C 1
ATOM 1690 O O . ASN A 1 211 ? -18.188 8.446 14.672 1.00 85.44 211 ASN A O 1
ATOM 1694 N N . GLU A 1 212 ? -16.400 7.244 15.208 1.00 90.12 212 GLU A N 1
ATOM 1695 C CA . GLU A 1 212 ? -17.075 5.931 15.106 1.00 90.12 212 GLU A CA 1
ATOM 1696 C C . GLU A 1 212 ? -17.230 5.212 16.458 1.00 90.12 212 GLU A C 1
ATOM 1698 O O . GLU A 1 212 ? -16.304 5.132 17.265 1.00 90.12 212 GLU A O 1
ATOM 1703 N N . CYS A 1 213 ? -18.422 4.665 16.715 1.00 93.31 213 CYS A N 1
ATOM 1704 C CA . CYS A 1 213 ? -18.703 3.915 17.935 1.00 93.31 213 CYS A CA 1
ATOM 1705 C C . CYS A 1 213 ? -18.129 2.485 17.908 1.00 93.31 213 CYS A C 1
ATOM 1707 O O . CYS A 1 213 ? -18.561 1.660 17.107 1.00 93.31 213 CYS A O 1
ATOM 1709 N N . ASP A 1 214 ? -17.304 2.132 18.900 1.00 88.81 214 ASP A N 1
ATOM 1710 C CA . ASP A 1 214 ? -16.689 0.800 19.066 1.00 88.81 214 ASP A CA 1
ATOM 1711 C C . ASP A 1 214 ? -17.681 -0.362 19.298 1.00 88.81 214 ASP A C 1
ATOM 1713 O O . ASP A 1 214 ? -17.303 -1.530 19.219 1.00 88.81 214 ASP A O 1
ATOM 1717 N N . GLU A 1 215 ? -18.940 -0.074 19.644 1.00 93.56 215 GLU A N 1
ATOM 1718 C CA . GLU A 1 215 ? -19.968 -1.104 19.858 1.00 93.56 215 GLU A CA 1
ATOM 1719 C C . GLU A 1 215 ? -20.795 -1.370 18.600 1.00 93.56 215 GLU A C 1
ATOM 1721 O O . GLU A 1 215 ? -20.978 -2.530 18.232 1.00 93.56 215 GLU A O 1
ATOM 1726 N N . CYS A 1 216 ? -21.344 -0.314 17.991 1.00 93.75 216 CYS A N 1
ATOM 1727 C CA . CYS A 1 216 ? -22.338 -0.422 16.923 1.00 93.75 216 CYS A CA 1
ATOM 1728 C C . CYS A 1 216 ? -21.835 0.018 15.541 1.00 93.75 216 CYS A C 1
ATOM 1730 O O . CYS A 1 216 ? -22.575 -0.133 14.574 1.00 93.75 216 CYS A O 1
ATOM 1732 N N . GLY A 1 217 ? -20.623 0.574 15.438 1.00 90.69 217 GLY A N 1
ATOM 1733 C CA . GLY A 1 217 ? -20.047 1.075 14.184 1.00 90.69 217 GLY A CA 1
ATOM 1734 C C . GLY A 1 217 ? -20.709 2.345 13.641 1.00 90.69 217 GLY A C 1
ATOM 1735 O O . GLY A 1 217 ? -20.439 2.751 12.516 1.00 90.69 217 GLY A O 1
ATOM 1736 N N . HIS A 1 218 ? -21.611 2.975 14.403 1.00 90.25 218 HIS A N 1
ATOM 1737 C CA . HIS A 1 218 ? -22.255 4.215 13.979 1.00 90.25 218 HIS A CA 1
ATOM 1738 C C . HIS A 1 218 ? -21.241 5.361 13.945 1.00 90.25 218 HIS A C 1
ATOM 1740 O O . HIS A 1 218 ? -20.583 5.632 14.956 1.00 90.25 218 HIS A O 1
ATOM 1746 N N . THR A 1 219 ? -21.161 6.043 12.804 1.00 90.06 219 THR A N 1
ATOM 1747 C CA . THR A 1 219 ? -20.391 7.275 12.641 1.00 90.06 219 THR A CA 1
ATOM 1748 C C . THR A 1 219 ? -21.239 8.479 13.048 1.00 90.06 219 THR A C 1
ATOM 1750 O O . THR A 1 219 ? -22.345 8.656 12.550 1.00 90.06 219 THR A O 1
ATOM 1753 N N . SER A 1 220 ? -20.711 9.313 13.935 1.00 87.75 220 SER A N 1
ATOM 1754 C CA . SER A 1 220 ? -21.344 10.518 14.461 1.00 87.75 220 SER A CA 1
ATOM 1755 C C . SER A 1 220 ? -20.542 11.749 14.056 1.00 87.75 220 SER A C 1
ATOM 1757 O O . SER A 1 220 ? -19.316 11.756 14.153 1.00 87.75 220 SER A O 1
ATOM 1759 N N . THR A 1 221 ? -21.229 12.814 13.649 1.00 86.88 221 THR A N 1
ATOM 1760 C CA . THR A 1 221 ? -20.623 14.149 13.514 1.00 86.88 221 THR A CA 1
ATOM 1761 C C . THR A 1 221 ? -20.423 14.826 14.871 1.00 86.88 221 THR A C 1
ATOM 1763 O O . THR A 1 221 ? -19.608 15.736 14.998 1.00 86.88 221 THR A O 1
ATOM 1766 N N . GLU A 1 222 ? -21.157 14.389 15.896 1.00 90.75 222 GLU A N 1
ATOM 1767 C CA . GLU A 1 222 ? -20.994 14.837 17.276 1.00 90.75 222 GLU A CA 1
ATOM 1768 C C . GLU A 1 222 ? -19.887 14.060 17.998 1.00 90.75 222 GLU A C 1
ATOM 1770 O O . GLU A 1 222 ? -19.628 12.887 17.708 1.00 90.75 222 GLU A O 1
ATOM 1775 N N . LYS A 1 223 ? -19.279 14.702 19.001 1.00 91.62 223 LYS A N 1
ATOM 1776 C CA . LYS A 1 223 ? -18.223 14.118 19.833 1.00 91.62 223 LYS A CA 1
ATOM 1777 C C . LYS A 1 223 ? -18.729 12.881 20.583 1.00 91.62 223 LYS A C 1
ATOM 1779 O O . LYS A 1 223 ? -19.579 12.979 21.467 1.00 91.62 223 LYS A O 1
ATOM 1784 N N . LEU A 1 224 ? -18.139 11.725 20.287 1.00 94.00 224 LEU A N 1
ATOM 1785 C CA . LEU A 1 224 ? -18.450 10.474 20.974 1.00 94.00 224 LEU A CA 1
ATOM 1786 C C . LEU A 1 224 ? -17.985 10.478 22.438 1.00 94.00 224 LEU A C 1
ATOM 1788 O O . LEU A 1 224 ? -16.999 11.116 22.815 1.00 94.00 224 LEU A O 1
ATOM 1792 N N . LYS A 1 225 ? -18.685 9.709 23.277 1.00 94.62 225 LYS A N 1
ATOM 1793 C CA . LYS A 1 225 ? -18.317 9.490 24.680 1.00 94.62 225 LYS A CA 1
ATOM 1794 C C . LYS A 1 225 ? -17.114 8.562 24.745 1.00 94.62 225 LYS A C 1
ATOM 1796 O O . LYS A 1 225 ? -17.122 7.508 24.119 1.00 94.62 225 LYS A O 1
ATOM 1801 N N . THR A 1 226 ? -16.113 8.904 25.543 1.00 94.31 226 THR A N 1
ATOM 1802 C CA . THR A 1 226 ? -14.960 8.031 25.766 1.00 94.31 226 THR A CA 1
ATOM 1803 C C . THR A 1 226 ? -15.112 7.228 27.049 1.00 94.31 226 THR A C 1
ATOM 1805 O O . THR A 1 226 ? -15.763 7.651 28.006 1.00 94.31 226 THR A O 1
ATOM 1808 N N . CYS A 1 227 ? -14.504 6.045 27.092 1.00 94.25 227 CYS A N 1
ATOM 1809 C CA . CYS A 1 227 ? -14.391 5.312 28.349 1.00 94.25 227 CYS A CA 1
ATOM 1810 C C . CYS A 1 227 ? -13.595 6.127 29.376 1.00 94.25 227 CYS A C 1
ATOM 1812 O O . CYS A 1 227 ? -12.480 6.561 29.098 1.00 94.25 227 CYS A O 1
ATOM 1814 N N . SER A 1 228 ? -14.133 6.286 30.585 1.00 91.75 228 SER A N 1
ATOM 1815 C CA . SER A 1 228 ? -13.508 7.082 31.647 1.00 91.75 228 SER A CA 1
ATOM 1816 C C . SER A 1 228 ? -12.160 6.525 32.118 1.00 91.75 228 SER A C 1
ATOM 1818 O O . SER A 1 228 ? -11.301 7.306 32.520 1.00 91.75 228 SER A O 1
ATOM 1820 N N . LYS A 1 229 ? -11.965 5.199 32.040 1.00 90.31 229 LYS A N 1
ATOM 1821 C CA . LYS A 1 229 ? -10.733 4.520 32.469 1.00 90.31 229 LYS A CA 1
ATOM 1822 C C . LYS A 1 229 ? -9.632 4.587 31.405 1.00 90.31 229 LYS A C 1
ATOM 1824 O O . LYS A 1 229 ? -8.583 5.170 31.652 1.00 90.31 229 LYS A O 1
ATOM 1829 N N . CYS A 1 230 ? -9.874 4.014 30.223 1.00 88.25 230 CYS A N 1
ATOM 1830 C CA . CYS A 1 230 ? -8.846 3.899 29.180 1.00 88.25 230 CYS A CA 1
ATOM 1831 C C . CYS A 1 230 ? -8.777 5.090 28.230 1.00 88.25 230 CYS A C 1
ATOM 1833 O O . CYS A 1 230 ? -7.740 5.322 27.618 1.00 88.25 230 CYS A O 1
ATOM 1835 N N . ARG A 1 231 ? -9.886 5.823 28.065 1.00 88.75 231 ARG A N 1
ATOM 1836 C CA . ARG A 1 231 ? -10.066 6.907 27.086 1.00 88.75 231 ARG A CA 1
ATOM 1837 C C . ARG A 1 231 ? -9.748 6.541 25.625 1.00 88.75 231 ARG A C 1
ATOM 1839 O O . ARG A 1 231 ? -9.793 7.422 24.778 1.00 88.75 231 ARG A O 1
ATOM 1846 N N . SER A 1 232 ? -9.480 5.269 25.325 1.00 83.62 232 SER A N 1
ATOM 1847 C CA . SER A 1 232 ? -9.109 4.772 23.993 1.00 83.62 232 SER A CA 1
ATOM 1848 C C . SER A 1 232 ? -10.285 4.221 23.187 1.00 83.62 232 SER A C 1
ATOM 1850 O O . SER A 1 232 ? -10.130 3.939 22.006 1.00 83.62 232 SER A O 1
ATOM 1852 N N . ARG A 1 233 ? -11.454 4.063 23.819 1.00 89.31 233 ARG A N 1
ATOM 1853 C CA . ARG A 1 233 ? -12.688 3.594 23.180 1.00 89.31 233 ARG A CA 1
ATOM 1854 C C . ARG A 1 233 ? -13.746 4.690 23.151 1.00 89.31 233 ARG A C 1
ATOM 1856 O O . ARG A 1 233 ? -13.919 5.378 24.164 1.00 89.31 233 ARG A O 1
ATOM 1863 N N . PHE A 1 234 ? -14.465 4.790 22.040 1.00 93.50 234 PHE A N 1
ATOM 1864 C CA . PHE A 1 234 ? -15.473 5.789 21.707 1.00 93.50 234 PHE A CA 1
ATOM 1865 C C . PHE A 1 234 ? -16.860 5.150 21.551 1.00 93.50 234 PHE A C 1
ATOM 1867 O O . PHE A 1 234 ? -17.038 4.095 20.944 1.00 93.50 234 PHE A O 1
ATOM 1874 N N . TYR A 1 235 ? -17.881 5.803 22.102 1.00 95.06 235 TYR A N 1
ATOM 1875 C CA . TYR A 1 235 ? -19.248 5.300 22.143 1.00 95.06 235 TYR A CA 1
ATOM 1876 C C . TYR A 1 235 ? -20.259 6.400 21.845 1.00 95.06 235 TYR A C 1
ATOM 1878 O O . TYR A 1 235 ? -20.195 7.481 22.427 1.00 95.06 235 TYR A O 1
ATOM 1886 N N . CYS A 1 236 ? -21.262 6.104 21.017 1.00 96.44 236 CYS A N 1
ATOM 1887 C CA . CYS A 1 236 ? -22.374 7.033 20.788 1.00 96.44 236 CYS A CA 1
ATOM 1888 C C . CYS A 1 236 ? -23.271 7.177 22.028 1.00 96.44 236 CYS A C 1
ATOM 1890 O O . CYS A 1 236 ? -23.935 8.190 22.220 1.00 96.44 236 CYS A O 1
ATOM 1892 N N . SER A 1 237 ? -23.279 6.179 22.919 1.00 96.00 237 SER A N 1
ATOM 1893 C CA . SER A 1 237 ? -24.124 6.179 24.111 1.00 96.00 237 SER A CA 1
ATOM 1894 C C . SER A 1 237 ? -23.530 5.364 25.260 1.00 96.00 237 SER A C 1
ATOM 1896 O O . SER A 1 237 ? -22.717 4.459 25.067 1.00 96.00 237 SER A O 1
ATOM 1898 N N . ALA A 1 238 ? -24.002 5.640 26.480 1.00 96.69 238 ALA A N 1
ATOM 1899 C CA . ALA A 1 238 ? -23.662 4.836 27.655 1.00 96.69 238 ALA A CA 1
ATOM 1900 C C . ALA A 1 238 ? -24.189 3.392 27.540 1.00 96.69 238 ALA A C 1
ATOM 1902 O O . ALA A 1 238 ? -23.592 2.471 28.093 1.00 96.69 238 ALA A O 1
ATOM 1903 N N . ALA A 1 239 ? -25.287 3.180 26.803 1.00 97.50 239 ALA A N 1
ATOM 1904 C CA . ALA A 1 239 ? -25.805 1.849 26.501 1.00 97.50 239 ALA A CA 1
ATOM 1905 C C . ALA A 1 239 ? -24.808 1.051 25.645 1.00 97.50 239 ALA A C 1
ATOM 1907 O O . ALA A 1 239 ? -24.470 -0.079 25.996 1.00 97.50 239 ALA A O 1
ATOM 1908 N N . CYS A 1 240 ? -24.266 1.673 24.593 1.00 97.00 240 CYS A N 1
ATOM 1909 C CA . CYS A 1 240 ? -23.225 1.073 23.761 1.00 97.00 240 CYS A CA 1
ATOM 1910 C C . CYS A 1 240 ? -21.957 0.756 24.561 1.00 97.00 240 CYS A C 1
ATOM 1912 O O . CYS A 1 240 ? -21.439 -0.354 24.473 1.00 97.00 240 CYS A O 1
ATOM 1914 N N . GLN A 1 241 ? -21.513 1.678 25.420 1.00 96.75 241 GLN A N 1
ATOM 1915 C CA . GLN A 1 241 ? -20.377 1.430 26.308 1.00 96.75 241 GLN A CA 1
ATOM 1916 C C . GLN A 1 241 ? -20.619 0.228 27.233 1.00 96.75 241 GLN A C 1
ATOM 1918 O O . GLN A 1 241 ? -19.767 -0.651 27.323 1.00 96.75 241 GLN A O 1
ATOM 1923 N N . LYS A 1 242 ? -21.776 0.156 27.908 1.00 96.81 242 LYS A N 1
ATOM 1924 C CA . LYS A 1 242 ? -22.118 -0.962 28.809 1.00 96.81 242 LYS A CA 1
ATOM 1925 C C . LYS A 1 242 ? -22.169 -2.299 28.068 1.00 96.81 242 LYS A C 1
ATOM 1927 O O . LYS A 1 242 ? -21.714 -3.305 28.611 1.00 96.81 242 LYS A O 1
ATOM 1932 N N . LYS A 1 243 ? -22.705 -2.306 26.846 1.00 96.75 243 LYS A N 1
ATOM 1933 C CA . LYS A 1 243 ? -22.794 -3.501 26.003 1.00 96.75 243 LYS A CA 1
ATOM 1934 C C . LYS A 1 243 ? -21.407 -3.983 25.567 1.00 96.75 243 LYS A C 1
ATOM 1936 O O . LYS A 1 243 ? -21.081 -5.139 25.824 1.00 96.75 243 LYS A O 1
ATOM 1941 N N . ALA A 1 244 ? -20.562 -3.088 25.054 1.00 93.50 244 ALA A N 1
ATOM 1942 C CA . ALA A 1 244 ? -19.179 -3.409 24.695 1.00 93.50 244 ALA A CA 1
ATOM 1943 C C . ALA A 1 244 ? -18.367 -3.881 25.905 1.00 93.50 244 ALA A C 1
ATOM 1945 O O . ALA A 1 244 ? -17.541 -4.782 25.792 1.00 93.50 244 ALA A O 1
ATOM 1946 N N . TYR A 1 245 ? -18.607 -3.286 27.077 1.00 95.00 245 TYR A N 1
ATOM 1947 C CA . TYR A 1 245 ? -17.910 -3.639 28.310 1.00 95.00 245 TYR A CA 1
ATOM 1948 C C . TYR A 1 245 ? -18.228 -5.061 28.780 1.00 95.00 245 TYR A C 1
ATOM 1950 O O . TYR A 1 245 ? -17.320 -5.771 29.197 1.00 95.00 245 TYR A O 1
ATOM 1958 N N . LYS A 1 246 ? -19.494 -5.489 28.702 1.00 94.88 246 LYS A N 1
ATOM 1959 C CA . LYS A 1 246 ? -19.946 -6.811 29.170 1.00 94.88 246 LYS A CA 1
ATOM 1960 C C . LYS A 1 246 ? -19.823 -7.933 28.137 1.00 94.88 246 LYS A C 1
ATOM 1962 O O . LYS A 1 246 ? -20.058 -9.081 28.498 1.00 94.88 246 LYS A O 1
ATOM 1967 N N . ARG A 1 247 ? -19.532 -7.612 26.874 1.00 90.50 247 ARG A N 1
ATOM 1968 C CA . ARG A 1 247 ? -19.426 -8.590 25.784 1.00 90.50 247 ARG A CA 1
ATOM 1969 C C . ARG A 1 247 ? -18.413 -9.684 26.147 1.00 90.50 247 ARG A C 1
ATOM 1971 O O . ARG A 1 247 ? -17.356 -9.382 26.680 1.00 90.50 247 ARG A O 1
ATOM 1978 N N . THR A 1 248 ? -18.734 -10.937 25.861 1.00 79.62 248 THR A N 1
ATOM 1979 C CA . THR A 1 248 ? -17.814 -12.068 26.018 1.00 79.62 248 THR A CA 1
ATOM 1980 C C . THR A 1 248 ? -17.977 -13.018 24.828 1.00 79.62 248 THR A C 1
ATOM 1982 O O . THR A 1 248 ? -19.105 -13.205 24.363 1.00 79.62 248 THR A O 1
ATOM 1985 N N . PRO A 1 249 ? -16.885 -13.611 24.315 1.00 77.56 249 PRO A N 1
ATOM 1986 C CA . PRO A 1 249 ? -15.483 -13.270 24.601 1.00 77.56 249 PRO A CA 1
ATOM 1987 C C . PRO A 1 249 ? -15.096 -11.884 24.035 1.00 77.56 249 PRO A C 1
ATOM 1989 O O . PRO A 1 249 ? -15.819 -11.328 23.204 1.00 77.56 249 PRO A O 1
ATOM 1992 N N . ASN A 1 250 ? -13.953 -11.332 24.456 1.00 78.44 250 ASN A N 1
ATOM 1993 C CA . ASN A 1 250 ? -13.351 -10.109 23.899 1.00 78.44 250 ASN A CA 1
ATOM 1994 C C . ASN A 1 250 ? -14.140 -8.821 24.185 1.00 78.44 250 ASN A C 1
ATOM 1996 O O . ASN A 1 250 ? -14.239 -7.912 23.351 1.00 78.44 250 ASN A O 1
ATOM 2000 N N . GLY A 1 251 ? -14.744 -8.733 25.368 1.00 87.12 251 GLY A N 1
ATOM 2001 C CA . GLY A 1 251 ? -15.344 -7.488 25.834 1.00 87.12 251 GLY A CA 1
ATOM 2002 C C . GLY A 1 251 ? -14.302 -6.432 26.127 1.00 87.12 251 GLY A C 1
ATOM 2003 O O . GLY A 1 251 ? -13.167 -6.726 26.499 1.00 87.12 251 GLY A O 1
ATOM 2004 N N . HIS A 1 252 ? -14.713 -5.166 26.077 1.00 90.56 252 HIS A N 1
ATOM 2005 C CA . HIS A 1 252 ? -13.836 -4.081 26.501 1.00 90.56 252 HIS A CA 1
ATOM 2006 C C . HIS A 1 252 ? -13.358 -4.294 27.949 1.00 90.56 252 HIS A C 1
ATOM 2008 O O . HIS A 1 252 ? -12.219 -3.970 28.252 1.00 90.56 252 HIS A O 1
ATOM 2014 N N . ARG A 1 253 ? -14.140 -4.916 28.845 1.00 91.94 253 ARG A N 1
ATOM 2015 C CA . ARG A 1 253 ? -13.684 -5.210 30.217 1.00 91.94 253 ARG A CA 1
ATOM 2016 C C . ARG A 1 253 ? -12.345 -5.955 30.279 1.00 91.94 253 ARG A C 1
ATOM 2018 O O . ARG A 1 253 ? -11.550 -5.650 31.162 1.00 91.94 253 ARG A O 1
ATOM 2025 N N . GLU A 1 254 ? -12.094 -6.884 29.362 1.00 84.81 254 GLU A N 1
ATOM 2026 C CA . GLU A 1 254 ? -10.882 -7.718 29.344 1.00 84.81 254 GLU A CA 1
ATOM 2027 C C . GLU A 1 254 ? -9.637 -6.918 28.926 1.00 84.81 254 GLU A C 1
ATOM 2029 O O . GLU A 1 254 ? -8.526 -7.202 29.373 1.00 84.81 254 GLU A O 1
ATOM 2034 N N . THR A 1 255 ? -9.831 -5.856 28.139 1.00 83.56 255 THR A N 1
ATOM 2035 C CA . THR A 1 255 ? -8.761 -5.006 27.590 1.00 83.56 255 THR A CA 1
ATOM 2036 C C . THR A 1 255 ? -8.720 -3.596 28.200 1.00 83.56 255 THR A C 1
ATOM 2038 O O . THR A 1 255 ? -7.833 -2.805 27.887 1.00 83.56 255 THR A O 1
ATOM 2041 N N . CYS A 1 256 ? -9.651 -3.251 29.099 1.00 88.38 256 CYS A N 1
ATOM 2042 C CA . CYS A 1 256 ? -9.783 -1.904 29.660 1.00 88.38 256 CYS A CA 1
ATOM 2043 C C . CYS A 1 256 ? -8.727 -1.603 30.738 1.00 88.38 256 CYS A C 1
ATOM 2045 O O . CYS A 1 256 ? -8.844 -2.021 31.900 1.00 88.38 256 CYS A O 1
ATOM 2047 N N . ARG A 1 257 ? -7.738 -0.785 30.378 1.00 86.94 257 ARG A N 1
ATOM 2048 C CA . ARG A 1 257 ? -6.634 -0.344 31.250 1.00 86.94 257 ARG A CA 1
ATOM 2049 C C . ARG A 1 257 ? -6.662 1.158 31.471 1.00 86.94 257 ARG A C 1
ATOM 2051 O O . ARG A 1 257 ? -7.277 1.864 30.681 1.00 86.94 257 ARG A O 1
ATOM 2058 N N . ALA A 1 258 ? -6.078 1.652 32.559 1.00 86.44 258 ALA A N 1
ATOM 2059 C CA . ALA A 1 258 ? -5.942 3.095 32.732 1.00 86.44 258 ALA A CA 1
ATOM 2060 C C . ALA A 1 258 ? -5.013 3.678 31.654 1.00 86.44 258 ALA A C 1
ATOM 2062 O O . ALA A 1 258 ? -4.153 2.988 31.107 1.00 86.44 258 ALA A O 1
ATOM 2063 N N . MET A 1 259 ? -5.192 4.958 31.327 1.00 79.25 259 MET A N 1
ATOM 2064 C CA . MET A 1 259 ? -4.252 5.656 30.449 1.00 79.25 259 MET A CA 1
ATOM 2065 C C . MET A 1 259 ? -2.846 5.577 31.065 1.00 79.25 259 MET A C 1
ATOM 2067 O O . MET A 1 259 ? -2.681 5.890 32.241 1.00 79.25 259 MET A O 1
ATOM 2071 N N . ASN A 1 260 ? -1.862 5.147 30.271 1.00 81.00 260 ASN A N 1
ATOM 2072 C CA . ASN A 1 260 ? -0.475 4.878 30.681 1.00 81.00 260 ASN A CA 1
ATOM 2073 C C . ASN A 1 260 ? -0.247 3.621 31.548 1.00 81.00 260 ASN A C 1
ATOM 2075 O O . ASN A 1 260 ? 0.874 3.397 31.999 1.00 81.00 260 ASN A O 1
ATOM 2079 N N . GLU A 1 261 ? -1.263 2.780 31.768 1.00 85.75 261 GLU A N 1
ATOM 2080 C CA . GLU A 1 261 ? -1.089 1.471 32.411 1.00 85.75 261 GLU A CA 1
ATOM 2081 C C . GLU A 1 261 ? -0.615 0.445 31.371 1.00 85.75 261 GLU A C 1
ATOM 2083 O O . GLU A 1 261 ? -1.418 -0.222 30.711 1.00 85.75 261 GLU A O 1
ATOM 2088 N N . PHE A 1 262 ? 0.705 0.336 31.230 1.00 85.88 262 PHE A N 1
ATOM 2089 C CA . PHE A 1 262 ? 1.358 -0.684 30.411 1.00 85.88 262 PHE A CA 1
ATOM 2090 C C . PHE A 1 262 ? 1.717 -1.912 31.251 1.00 85.88 262 PHE A C 1
ATOM 2092 O O . PHE A 1 262 ? 1.942 -1.819 32.457 1.00 85.88 262 PHE A O 1
ATOM 2099 N N . ARG A 1 263 ? 1.792 -3.074 30.610 1.00 88.12 263 ARG A N 1
ATOM 2100 C CA . ARG A 1 263 ? 2.307 -4.323 31.182 1.00 88.12 263 ARG A CA 1
ATOM 2101 C C . ARG A 1 263 ? 3.459 -4.837 30.337 1.00 88.12 263 ARG A C 1
ATOM 2103 O O . ARG A 1 263 ? 3.611 -4.443 29.183 1.00 88.12 263 ARG A O 1
ATOM 2110 N N . VAL A 1 264 ? 4.254 -5.726 30.922 1.00 86.44 264 VAL A N 1
ATOM 2111 C CA . VAL A 1 264 ? 5.257 -6.483 30.169 1.00 86.44 264 VAL A CA 1
ATOM 2112 C C . VAL A 1 264 ? 4.563 -7.182 28.999 1.00 86.44 264 VAL A C 1
ATOM 2114 O O . VAL A 1 264 ? 3.452 -7.690 29.152 1.00 86.44 264 VAL A O 1
ATOM 2117 N N . ASP A 1 265 ? 5.212 -7.143 27.841 1.00 85.12 265 ASP A N 1
ATOM 2118 C CA . ASP A 1 265 ? 4.752 -7.677 26.557 1.00 85.12 265 ASP A CA 1
ATOM 2119 C C . ASP A 1 265 ? 3.597 -6.932 25.886 1.00 85.12 265 ASP A C 1
ATOM 2121 O O . ASP A 1 265 ? 3.148 -7.337 24.812 1.00 85.12 265 ASP A O 1
ATOM 2125 N N . ASP A 1 266 ? 3.156 -5.802 26.442 1.00 84.56 266 ASP A N 1
ATOM 2126 C CA . ASP A 1 266 ? 2.274 -4.904 25.705 1.00 84.56 266 ASP A CA 1
ATOM 2127 C C . ASP A 1 266 ? 2.976 -4.363 24.456 1.00 84.56 266 ASP A C 1
ATOM 2129 O O . ASP A 1 266 ? 4.179 -4.085 24.453 1.00 84.56 266 ASP A O 1
ATOM 2133 N N . PHE A 1 267 ? 2.185 -4.138 23.411 1.00 85.69 267 PHE A N 1
ATOM 2134 C CA . PHE A 1 267 ? 2.626 -3.435 22.215 1.00 85.69 267 PHE A CA 1
ATOM 2135 C C . PHE A 1 267 ? 2.148 -1.989 22.287 1.00 85.69 267 PHE A C 1
ATOM 2137 O O . PHE A 1 267 ? 0.982 -1.719 22.600 1.00 85.69 267 PHE A O 1
ATOM 2144 N N . ALA A 1 268 ? 3.037 -1.051 21.982 1.00 86.88 268 ALA A N 1
ATOM 2145 C CA . ALA A 1 268 ? 2.737 0.371 22.013 1.00 86.88 268 ALA A CA 1
ATOM 2146 C C . ALA A 1 268 ? 3.374 1.108 20.832 1.00 86.88 268 ALA A C 1
ATOM 2148 O O . ALA A 1 268 ? 4.433 0.723 20.348 1.00 86.88 268 ALA A O 1
ATOM 2149 N N . GLN A 1 269 ? 2.735 2.182 20.374 1.00 85.12 269 GLN A N 1
ATOM 2150 C CA . GLN A 1 269 ? 3.300 3.099 19.389 1.00 85.12 269 GLN A CA 1
ATOM 2151 C C . GLN A 1 269 ? 3.950 4.284 20.096 1.00 85.12 269 GLN A C 1
ATOM 2153 O O . GLN A 1 269 ? 3.341 4.894 20.975 1.00 85.12 269 GLN A O 1
ATOM 2158 N N . ILE A 1 270 ? 5.146 4.668 19.667 1.00 84.69 270 ILE A N 1
ATOM 2159 C CA . ILE A 1 270 ? 5.832 5.847 20.199 1.00 84.69 270 ILE A CA 1
ATOM 2160 C C . ILE A 1 270 ? 5.274 7.126 19.584 1.00 84.69 270 ILE A C 1
ATOM 2162 O O . ILE A 1 270 ? 5.104 7.216 18.367 1.00 84.69 270 ILE A O 1
ATOM 2166 N N . ARG A 1 271 ? 5.027 8.144 20.416 1.00 84.56 271 ARG A N 1
ATOM 2167 C CA . ARG A 1 271 ? 4.619 9.487 19.983 1.00 84.56 271 ARG A CA 1
ATOM 2168 C C . ARG A 1 271 ? 5.222 10.591 20.853 1.00 84.56 271 ARG A C 1
ATOM 2170 O O . ARG A 1 271 ? 5.501 10.414 22.037 1.00 84.56 271 ARG A O 1
ATOM 2177 N N . GLY A 1 272 ? 5.347 11.784 20.272 1.00 81.81 272 GLY A N 1
ATOM 2178 C CA . GLY A 1 272 ? 5.690 13.007 21.001 1.00 81.81 272 GLY A CA 1
ATOM 2179 C C . GLY A 1 272 ? 7.128 13.068 21.524 1.00 81.81 272 GLY A C 1
ATOM 2180 O O . GLY A 1 272 ? 7.401 13.849 22.435 1.00 81.81 272 GLY A O 1
ATOM 2181 N N . LEU A 1 273 ? 8.050 12.261 20.988 1.00 83.38 273 LEU A N 1
ATOM 2182 C CA . LEU A 1 273 ? 9.473 12.407 21.286 1.00 83.38 273 LEU A CA 1
ATOM 2183 C C . LEU A 1 273 ? 10.045 13.581 20.488 1.00 83.38 273 LEU A C 1
ATOM 2185 O O . LEU A 1 273 ? 10.106 13.526 19.263 1.00 83.38 273 LEU A O 1
ATOM 2189 N N . SER A 1 274 ? 10.471 14.637 21.183 1.00 82.19 274 SER A N 1
ATOM 2190 C CA . SER A 1 274 ? 11.121 15.807 20.575 1.00 82.19 274 SER A CA 1
ATOM 2191 C C . SER A 1 274 ? 12.625 15.617 20.376 1.00 82.19 274 SER A C 1
ATOM 2193 O O . SER A 1 274 ? 13.179 16.103 19.399 1.00 82.19 274 SER A O 1
ATOM 2195 N N . LYS A 1 275 ? 13.287 14.890 21.287 1.00 85.00 275 LYS A N 1
ATOM 2196 C CA . LYS A 1 275 ? 14.736 14.618 21.228 1.00 85.00 275 LYS A CA 1
ATOM 2197 C C . LYS A 1 275 ? 15.114 13.487 20.268 1.00 85.00 275 LYS A C 1
ATOM 2199 O O . LYS A 1 275 ? 16.253 13.438 19.830 1.00 85.00 275 LYS A O 1
ATOM 2204 N N . ARG A 1 276 ? 14.174 12.575 20.001 1.00 84.81 276 ARG A N 1
ATOM 2205 C CA . ARG A 1 276 ? 14.329 11.420 19.103 1.00 84.81 276 ARG A CA 1
ATOM 2206 C C . ARG A 1 276 ? 13.108 11.273 18.187 1.00 84.81 276 ARG A C 1
ATOM 2208 O O . ARG A 1 276 ? 12.335 10.322 18.344 1.00 84.81 276 ARG A O 1
ATOM 2215 N N . PRO A 1 277 ? 12.841 12.263 17.315 1.00 83.75 277 PRO A N 1
ATOM 2216 C CA . PRO A 1 277 ? 11.645 12.267 16.485 1.00 83.75 277 PRO A CA 1
ATOM 2217 C C . PRO A 1 277 ? 11.591 11.099 15.493 1.00 83.75 277 PRO A C 1
ATOM 2219 O O . PRO A 1 277 ? 10.494 10.706 15.105 1.00 83.75 277 PRO A O 1
ATOM 2222 N N . GLU A 1 278 ? 12.736 10.509 15.143 1.00 81.38 278 GLU A N 1
ATOM 2223 C CA . GLU A 1 278 ? 12.865 9.339 14.270 1.00 81.38 278 GLU A CA 1
ATOM 2224 C C . GLU A 1 278 ? 12.217 8.069 14.839 1.00 81.38 278 GLU A C 1
ATOM 2226 O O . GLU A 1 278 ? 11.892 7.153 14.089 1.00 81.38 278 GLU A O 1
ATOM 2231 N N . LEU A 1 279 ? 12.002 8.014 16.159 1.00 81.88 279 LEU A N 1
ATOM 2232 C CA . LEU A 1 279 ? 11.316 6.899 16.809 1.00 81.88 279 LEU A CA 1
ATOM 2233 C C . LEU A 1 279 ? 9.788 7.053 16.810 1.00 81.88 279 LEU A C 1
ATOM 2235 O O . LEU A 1 279 ? 9.078 6.088 17.098 1.00 81.88 279 LEU A O 1
ATOM 2239 N N . ASN A 1 280 ? 9.257 8.248 16.526 1.00 78.69 280 ASN A N 1
ATOM 2240 C CA . ASN A 1 280 ? 7.811 8.460 16.511 1.00 78.69 280 ASN A CA 1
ATOM 2241 C C . ASN A 1 280 ? 7.164 7.626 15.396 1.00 78.69 280 ASN A C 1
ATOM 2243 O O . ASN A 1 280 ? 7.609 7.631 14.254 1.00 78.69 280 ASN A O 1
ATOM 2247 N N . GLY A 1 281 ? 6.077 6.934 15.728 1.00 75.69 281 GLY A N 1
ATOM 2248 C CA . GLY A 1 281 ? 5.367 6.036 14.819 1.00 75.69 281 GLY A CA 1
ATOM 2249 C C . GLY A 1 281 ? 5.814 4.575 14.901 1.00 75.69 281 GLY A C 1
ATOM 2250 O O . GLY A 1 281 ? 5.031 3.709 14.504 1.00 75.69 281 GLY A O 1
ATOM 2251 N N . LEU A 1 282 ? 6.993 4.284 15.469 1.00 81.81 282 LEU A N 1
ATOM 2252 C CA . LEU A 1 282 ? 7.474 2.912 15.653 1.00 81.81 282 LEU A CA 1
ATOM 2253 C C . LEU A 1 282 ? 6.640 2.151 16.688 1.00 81.81 282 LEU A C 1
ATOM 2255 O O . LEU A 1 282 ? 6.180 2.725 17.681 1.00 81.81 282 LEU A O 1
ATOM 2259 N N . ILE A 1 283 ? 6.483 0.846 16.450 1.00 83.56 283 ILE A N 1
ATOM 2260 C CA . ILE A 1 283 ? 5.866 -0.097 17.383 1.00 83.56 283 ILE A CA 1
ATOM 2261 C C . ILE A 1 283 ? 6.962 -0.706 18.254 1.00 83.56 283 ILE A C 1
ATOM 2263 O O . ILE A 1 283 ? 7.972 -1.208 17.755 1.00 83.56 283 ILE A O 1
ATOM 2267 N N . VAL A 1 284 ? 6.734 -0.683 19.560 1.00 87.81 284 VAL A N 1
ATOM 2268 C CA . VAL A 1 284 ? 7.609 -1.286 20.556 1.00 87.81 284 VAL A CA 1
ATOM 2269 C C . VAL A 1 284 ? 6.875 -2.333 21.376 1.00 87.81 284 VAL A C 1
ATOM 2271 O O . VAL A 1 284 ? 5.672 -2.213 21.610 1.00 87.81 284 VAL A O 1
ATOM 2274 N N . ARG A 1 285 ? 7.620 -3.331 21.847 1.00 89.50 285 ARG A N 1
ATOM 2275 C CA . ARG A 1 285 ? 7.211 -4.250 22.911 1.00 89.50 285 ARG A CA 1
ATOM 2276 C C . ARG A 1 285 ? 7.738 -3.735 24.245 1.00 89.50 285 ARG A C 1
ATOM 2278 O O . ARG A 1 285 ? 8.915 -3.390 24.347 1.00 89.50 285 ARG A O 1
ATOM 2285 N N . ILE A 1 286 ? 6.887 -3.687 25.263 1.00 89.88 286 ILE A N 1
ATOM 2286 C CA . ILE A 1 286 ? 7.285 -3.305 26.619 1.00 89.88 286 ILE A CA 1
ATOM 2287 C C . ILE A 1 286 ? 8.030 -4.470 27.272 1.00 89.88 286 ILE A C 1
ATOM 2289 O O . ILE A 1 286 ? 7.524 -5.588 27.333 1.00 89.88 286 ILE A O 1
ATOM 2293 N N . LEU A 1 287 ? 9.242 -4.207 27.749 1.00 87.31 287 LEU A N 1
ATOM 2294 C CA . LEU A 1 287 ? 10.107 -5.183 28.402 1.00 87.31 287 LEU A CA 1
ATOM 2295 C C . LEU A 1 287 ? 9.999 -5.083 29.931 1.00 87.31 287 LEU A C 1
ATOM 2297 O O . LEU A 1 287 ? 9.651 -4.017 30.455 1.00 87.31 287 LEU A O 1
ATOM 2301 N N . PRO A 1 288 ? 10.324 -6.161 30.669 1.00 86.12 288 PRO A N 1
ATOM 2302 C CA . PRO A 1 288 ? 10.496 -6.063 32.112 1.00 86.12 288 PRO A CA 1
ATOM 2303 C C . PRO A 1 288 ? 11.666 -5.118 32.463 1.00 86.12 288 PRO A C 1
ATOM 2305 O O . PRO A 1 288 ? 12.632 -5.025 31.699 1.00 86.12 288 PRO A O 1
ATOM 2308 N N . PRO A 1 289 ? 11.613 -4.431 33.618 1.00 82.94 289 PRO A N 1
ATOM 2309 C CA . PRO A 1 289 ? 12.764 -3.731 34.189 1.00 82.94 289 PRO A CA 1
ATOM 2310 C C . PRO A 1 289 ? 13.981 -4.658 34.323 1.00 82.94 289 PRO A C 1
ATOM 2312 O O . PRO A 1 289 ? 13.821 -5.833 34.667 1.00 82.94 289 PRO A O 1
ATOM 2315 N N . GLU A 1 290 ? 15.191 -4.133 34.111 1.00 78.19 290 GLU A N 1
ATOM 2316 C CA . GLU A 1 290 ? 16.436 -4.923 34.153 1.00 78.19 290 GLU A CA 1
ATOM 2317 C C . GLU A 1 290 ? 16.629 -5.692 35.469 1.00 78.19 290 GLU A C 1
ATOM 2319 O O . GLU A 1 290 ? 17.091 -6.831 35.439 1.00 78.19 290 GLU A O 1
ATOM 2324 N N . ASP A 1 291 ? 16.163 -5.129 36.586 1.00 75.62 291 ASP A N 1
ATOM 2325 C CA . ASP A 1 291 ? 16.275 -5.711 37.931 1.00 75.62 291 ASP A CA 1
ATOM 2326 C C . ASP A 1 291 ? 15.260 -6.839 38.209 1.00 75.62 291 ASP A C 1
ATOM 2328 O O . ASP A 1 291 ? 15.211 -7.387 39.308 1.00 75.62 291 ASP A O 1
ATOM 2332 N N . THR A 1 292 ? 14.395 -7.171 37.243 1.00 69.94 292 THR A N 1
ATOM 2333 C CA . THR A 1 292 ? 13.270 -8.113 37.425 1.00 69.94 292 THR A CA 1
ATOM 2334 C C . THR A 1 292 ? 13.281 -9.290 36.450 1.00 69.94 292 THR A C 1
ATOM 2336 O O . THR A 1 292 ? 12.263 -9.969 36.303 1.00 69.94 292 THR A O 1
ATOM 2339 N N . LYS A 1 293 ? 14.426 -9.556 35.802 1.00 61.97 293 LYS A N 1
ATOM 2340 C CA . LYS A 1 293 ? 14.584 -10.598 34.767 1.00 61.97 293 LYS A CA 1
ATOM 2341 C C . LYS A 1 293 ? 14.148 -12.008 35.204 1.00 61.97 293 LYS A C 1
ATOM 2343 O O . LYS A 1 293 ? 13.782 -12.795 34.345 1.00 61.97 293 LYS A O 1
ATOM 2348 N N . ASP A 1 294 ? 14.070 -12.290 36.505 1.00 59.28 294 ASP A N 1
ATOM 2349 C CA . ASP A 1 294 ? 13.725 -13.622 37.025 1.00 59.28 294 ASP A CA 1
ATOM 2350 C C . ASP A 1 294 ? 12.230 -13.824 37.359 1.00 59.28 294 ASP A C 1
ATOM 2352 O O . ASP A 1 294 ? 11.855 -14.860 37.906 1.00 59.28 294 ASP A O 1
ATOM 2356 N N . ASN A 1 295 ? 11.344 -12.855 37.077 1.00 57.72 295 ASN A N 1
ATOM 2357 C CA . ASN A 1 295 ? 9.942 -12.910 37.528 1.00 57.72 295 ASN A CA 1
ATOM 2358 C C . ASN A 1 295 ? 8.926 -12.618 36.411 1.00 57.72 295 ASN A C 1
ATOM 2360 O O . ASN A 1 295 ? 8.124 -11.688 36.496 1.00 57.72 295 ASN A O 1
ATOM 2364 N N . HIS A 1 296 ? 8.954 -13.436 35.356 1.00 54.72 296 HIS A N 1
ATOM 2365 C CA . HIS A 1 296 ? 8.079 -13.298 34.185 1.00 54.72 296 HIS A CA 1
ATOM 2366 C C . HIS A 1 296 ? 6.573 -13.482 34.476 1.00 54.72 296 HIS A C 1
ATOM 2368 O O . HIS A 1 296 ? 5.749 -13.007 33.699 1.00 54.72 296 HIS A O 1
ATOM 2374 N N . ASP A 1 297 ? 6.198 -14.116 35.594 1.00 52.12 297 ASP A N 1
ATOM 2375 C CA . ASP A 1 297 ? 4.806 -14.524 35.859 1.00 52.12 297 ASP A CA 1
ATOM 2376 C C . ASP A 1 297 ? 3.989 -13.543 36.713 1.00 52.12 297 ASP A C 1
ATOM 2378 O O . ASP A 1 297 ? 2.759 -13.639 36.794 1.00 52.12 297 ASP A O 1
ATOM 2382 N N . LYS A 1 298 ? 4.634 -12.565 37.356 1.00 59.25 298 LYS A N 1
ATOM 2383 C CA . LYS A 1 298 ? 3.908 -11.558 38.132 1.00 59.25 298 LYS A CA 1
ATOM 2384 C C . LYS A 1 298 ? 3.577 -10.389 37.227 1.00 59.25 298 LYS A C 1
ATOM 2386 O O . LYS A 1 298 ? 4.460 -9.766 36.651 1.00 59.25 298 LYS A O 1
ATOM 2391 N N . GLN A 1 299 ? 2.286 -10.079 37.138 1.00 65.00 299 GLN A N 1
ATOM 2392 C CA . GLN A 1 299 ? 1.767 -8.886 36.484 1.00 65.00 299 GLN A CA 1
ATOM 2393 C C . GLN A 1 299 ? 2.406 -7.644 37.128 1.00 65.00 299 GLN A C 1
ATOM 2395 O O . GLN A 1 299 ? 1.914 -7.123 38.127 1.00 65.00 299 GLN A O 1
ATOM 2400 N N . LEU A 1 300 ? 3.551 -7.222 36.589 1.00 67.38 300 LEU A N 1
ATOM 2401 C CA . LEU A 1 300 ? 4.311 -6.078 37.067 1.00 67.38 300 LEU A CA 1
ATOM 2402 C C . LEU A 1 300 ? 3.469 -4.830 36.840 1.00 67.38 300 LEU A C 1
ATOM 2404 O O . LEU A 1 300 ? 3.102 -4.507 35.710 1.00 67.38 300 LEU A O 1
ATOM 2408 N N . ASP A 1 301 ? 3.156 -4.138 37.930 1.00 73.38 301 ASP A N 1
ATOM 2409 C CA . ASP A 1 301 ? 2.595 -2.802 37.846 1.00 73.38 301 ASP A CA 1
ATOM 2410 C C . ASP A 1 301 ? 3.694 -1.856 37.361 1.00 73.38 301 ASP A C 1
ATOM 2412 O O . ASP A 1 301 ? 4.586 -1.467 38.121 1.00 73.38 301 ASP A O 1
ATOM 2416 N N . LEU A 1 302 ? 3.660 -1.541 36.065 1.00 76.19 302 LEU A N 1
ATOM 2417 C CA . LEU A 1 302 ? 4.633 -0.649 35.454 1.00 76.19 302 LEU A CA 1
ATOM 2418 C C . LEU A 1 302 ? 4.302 0.833 35.680 1.00 76.19 302 LEU A C 1
ATOM 2420 O O . LEU A 1 302 ? 5.127 1.688 35.362 1.00 76.19 302 LEU A O 1
ATOM 2424 N N . SER A 1 303 ? 3.140 1.155 36.263 1.00 74.12 303 SER A N 1
ATOM 2425 C CA . SER A 1 303 ? 2.735 2.545 36.510 1.00 74.12 303 SER A CA 1
ATOM 2426 C C . SER A 1 303 ? 3.647 3.272 37.506 1.00 74.12 303 SER A C 1
ATOM 2428 O O . SER A 1 303 ? 3.718 4.499 37.493 1.00 74.12 303 SER A O 1
ATOM 2430 N N . LYS A 1 304 ? 4.398 2.520 38.322 1.00 80.06 304 LYS A N 1
ATOM 2431 C CA . LYS A 1 304 ? 5.375 3.052 39.284 1.00 80.06 304 LYS A CA 1
ATOM 2432 C C . LYS A 1 304 ? 6.703 3.501 38.662 1.00 80.06 304 LYS A C 1
ATOM 2434 O O . LYS A 1 304 ? 7.500 4.129 39.352 1.00 80.06 304 LYS A O 1
ATOM 2439 N N . TYR A 1 305 ? 6.977 3.157 37.403 1.00 78.81 305 TYR A N 1
ATOM 2440 C CA . TYR A 1 305 ? 8.244 3.497 36.755 1.00 78.81 305 TYR A CA 1
ATOM 2441 C C . TYR A 1 305 ? 8.115 4.801 35.968 1.00 78.81 305 TYR A C 1
ATOM 2443 O O . TYR A 1 305 ? 7.229 4.952 35.127 1.00 78.81 305 TYR A O 1
ATOM 2451 N N . GLU A 1 306 ? 9.051 5.733 36.178 1.00 83.19 306 GLU A N 1
ATOM 2452 C CA . GLU A 1 306 ? 9.109 6.976 35.392 1.00 83.19 306 GLU A CA 1
ATOM 2453 C C . GLU A 1 306 ? 9.405 6.690 33.907 1.00 83.19 306 GLU A C 1
ATOM 2455 O O . GLU A 1 306 ? 8.993 7.437 33.014 1.00 83.19 306 GLU A O 1
ATOM 2460 N N . ARG A 1 307 ? 10.128 5.598 33.633 1.00 85.50 307 ARG A N 1
ATOM 2461 C CA . ARG A 1 307 ? 10.503 5.159 32.290 1.00 85.50 307 ARG A CA 1
ATOM 2462 C C . ARG A 1 307 ? 10.345 3.651 32.147 1.00 85.50 307 ARG A C 1
ATOM 2464 O O . ARG A 1 307 ? 10.725 2.898 33.036 1.00 85.50 307 ARG A O 1
ATOM 2471 N N . LEU A 1 308 ? 9.824 3.228 31.003 1.00 85.31 308 LEU A N 1
ATOM 2472 C CA . LEU A 1 308 ? 9.652 1.829 30.630 1.00 85.31 308 LEU A CA 1
ATOM 2473 C C . LEU A 1 308 ? 10.765 1.404 29.687 1.00 85.31 308 LEU A C 1
ATOM 2475 O O . LEU A 1 308 ? 11.114 2.159 28.780 1.00 85.31 308 LEU A O 1
ATOM 2479 N N . HIS A 1 309 ? 11.279 0.192 29.873 1.00 87.88 309 HIS A N 1
ATOM 2480 C CA . HIS A 1 309 ? 12.140 -0.438 28.882 1.00 87.88 309 HIS A CA 1
ATOM 2481 C C . HIS A 1 309 ? 11.264 -0.889 27.714 1.00 87.88 309 HIS A C 1
ATOM 2483 O O . HIS A 1 309 ? 10.252 -1.563 27.899 1.00 87.88 309 HIS A O 1
ATOM 2489 N N . ALA A 1 310 ? 11.631 -0.479 26.511 1.00 86.69 310 ALA A N 1
ATOM 2490 C CA . ALA A 1 310 ? 10.891 -0.758 25.297 1.00 86.69 310 ALA A CA 1
ATOM 2491 C C . ALA A 1 310 ? 11.848 -1.294 24.240 1.00 86.69 310 ALA A C 1
ATOM 2493 O O . ALA A 1 310 ? 12.950 -0.769 24.086 1.00 86.69 310 ALA A O 1
ATOM 2494 N N . MET A 1 311 ? 11.410 -2.324 23.520 1.00 89.12 311 MET A N 1
ATOM 2495 C CA . MET A 1 311 ? 12.137 -2.891 22.397 1.00 89.12 311 MET A CA 1
ATOM 2496 C C . MET A 1 311 ? 11.436 -2.550 21.091 1.00 89.12 311 MET A C 1
ATOM 2498 O O . MET A 1 311 ? 10.269 -2.904 20.923 1.00 89.12 311 MET A O 1
ATOM 2502 N N . VAL A 1 312 ? 12.130 -1.899 20.160 1.00 83.75 312 VAL A N 1
ATOM 2503 C CA . VAL A 1 312 ? 11.634 -1.721 18.790 1.00 83.75 312 VAL A CA 1
ATOM 2504 C C . VAL A 1 312 ? 11.451 -3.085 18.176 1.00 83.75 312 VAL A C 1
ATOM 2506 O O . VAL A 1 312 ? 12.367 -3.904 18.174 1.00 83.75 312 VAL A O 1
ATOM 2509 N N . ILE A 1 313 ? 10.258 -3.319 17.649 1.00 78.56 313 ILE A N 1
ATOM 2510 C CA . ILE A 1 313 ? 10.013 -4.510 16.857 1.00 78.56 313 ILE A CA 1
ATOM 2511 C C . ILE A 1 313 ? 10.530 -4.206 15.460 1.00 78.56 313 ILE A C 1
ATOM 2513 O O . ILE A 1 313 ? 9.998 -3.289 14.823 1.00 78.56 313 ILE A O 1
ATOM 2517 N N . PRO A 1 314 ? 11.568 -4.916 14.986 1.00 68.50 314 PRO A N 1
ATOM 2518 C CA . PRO A 1 314 ? 12.127 -4.647 13.678 1.00 68.50 314 PRO A CA 1
ATOM 2519 C C . PRO A 1 314 ? 11.030 -4.788 12.625 1.00 68.50 314 PRO A C 1
ATOM 2521 O O . PRO A 1 314 ? 10.425 -5.847 12.471 1.00 68.50 314 PRO A O 1
ATOM 2524 N N . SER A 1 315 ? 10.768 -3.706 11.899 1.00 60.97 315 SER A N 1
ATOM 2525 C CA . SER A 1 315 ? 10.205 -3.837 10.558 1.00 60.97 315 SER A CA 1
ATOM 2526 C C . SER A 1 315 ? 11.387 -4.043 9.616 1.00 60.97 315 SER A C 1
ATOM 2528 O O . SER A 1 315 ? 12.483 -3.572 9.915 1.00 60.97 315 SER A O 1
ATOM 2530 N N . GLN A 1 316 ? 11.210 -4.735 8.491 1.00 45.81 316 GLN A N 1
ATOM 2531 C CA . GLN A 1 316 ? 12.318 -5.115 7.597 1.00 45.81 316 GLN A CA 1
ATOM 2532 C C . GLN A 1 316 ? 13.204 -3.949 7.092 1.00 45.81 316 GLN A C 1
ATOM 2534 O O . GLN A 1 316 ? 14.247 -4.199 6.496 1.00 45.81 316 GLN A O 1
ATOM 2539 N N . ASN A 1 317 ? 12.841 -2.692 7.377 1.00 45.91 317 ASN A N 1
ATOM 2540 C CA . ASN A 1 317 ? 13.580 -1.484 7.015 1.00 45.91 317 ASN A CA 1
ATOM 2541 C C . ASN A 1 317 ? 14.333 -0.794 8.177 1.00 45.91 317 ASN A C 1
ATOM 2543 O O . ASN A 1 317 ? 14.929 0.260 7.954 1.00 45.91 317 ASN A O 1
ATOM 2547 N N . SER A 1 318 ? 14.331 -1.319 9.410 1.00 44.97 318 SER A N 1
ATOM 2548 C CA . SER A 1 318 ? 15.049 -0.678 10.528 1.00 44.97 318 SER A CA 1
ATOM 2549 C C . SER A 1 318 ? 16.536 -1.056 10.549 1.00 44.97 318 SER A C 1
ATOM 2551 O O . SER A 1 318 ? 16.918 -2.106 11.063 1.00 44.97 318 SER A O 1
ATOM 2553 N N . VAL A 1 319 ? 17.378 -0.184 9.991 1.00 41.00 319 VAL A N 1
ATOM 2554 C CA . VAL A 1 319 ? 18.847 -0.243 10.076 1.00 41.00 319 VAL A CA 1
ATOM 2555 C C . VAL A 1 319 ? 19.308 0.152 11.486 1.00 41.00 319 VAL A C 1
ATOM 2557 O O . VAL A 1 319 ? 18.941 1.223 11.952 1.00 41.00 319 VAL A O 1
ATOM 2560 N N . HIS A 1 320 ? 20.124 -0.698 12.126 1.00 46.03 320 HIS A N 1
ATOM 2561 C CA . HIS A 1 320 ? 21.009 -0.429 13.280 1.00 46.03 320 HIS A CA 1
ATOM 2562 C C . HIS A 1 320 ? 20.573 0.667 14.274 1.00 46.03 320 HIS A C 1
ATOM 2564 O O . HIS A 1 320 ? 21.328 1.598 14.553 1.00 46.03 320 HIS A O 1
ATOM 2570 N N . ILE A 1 321 ? 19.374 0.554 14.842 1.00 56.38 321 ILE A N 1
ATOM 2571 C CA . ILE A 1 321 ? 19.018 1.299 16.055 1.00 56.38 321 ILE A CA 1
ATOM 2572 C C . ILE A 1 321 ? 19.325 0.373 17.233 1.00 56.38 321 ILE A C 1
ATOM 2574 O O . ILE A 1 321 ? 19.043 -0.821 17.147 1.00 56.38 321 ILE A O 1
ATOM 2578 N N . ASP A 1 322 ? 19.886 0.893 18.329 1.00 61.53 322 ASP A N 1
ATOM 2579 C CA . ASP A 1 322 ? 19.862 0.169 19.603 1.00 61.53 322 ASP A CA 1
ATOM 2580 C C . ASP A 1 322 ? 18.410 -0.205 19.902 1.00 61.53 322 ASP A C 1
ATOM 2582 O O . ASP A 1 322 ? 17.562 0.656 20.162 1.00 61.53 322 ASP A O 1
ATOM 2586 N N . ASN A 1 323 ? 18.109 -1.498 19.781 1.00 75.69 323 ASN A N 1
ATOM 2587 C CA . ASN A 1 323 ? 16.731 -1.974 19.726 1.00 75.69 323 ASN A CA 1
ATOM 2588 C C . ASN A 1 323 ? 16.000 -1.781 21.050 1.00 75.69 323 ASN A C 1
ATOM 2590 O O . ASN A 1 323 ? 14.783 -1.890 21.062 1.00 75.69 323 ASN A O 1
ATOM 2594 N N . THR A 1 324 ? 16.706 -1.481 22.141 1.00 82.94 324 THR A N 1
ATOM 2595 C CA . THR A 1 324 ? 16.139 -1.270 23.471 1.00 82.94 324 THR A CA 1
ATOM 2596 C C . THR A 1 324 ? 16.442 0.124 23.998 1.00 82.94 324 THR A C 1
ATOM 2598 O O . THR A 1 324 ? 17.590 0.562 23.988 1.00 82.94 324 THR A O 1
ATOM 2601 N N . PHE A 1 325 ? 15.433 0.811 24.525 1.00 86.44 325 PHE A N 1
ATOM 2602 C CA . PHE A 1 325 ? 15.609 2.096 25.202 1.00 86.44 325 PHE A CA 1
ATOM 2603 C C . PHE A 1 325 ? 14.548 2.325 26.270 1.00 86.44 325 PHE A C 1
ATOM 2605 O O . PHE A 1 325 ? 13.545 1.621 26.358 1.00 86.44 325 PHE A O 1
ATOM 2612 N N . GLN A 1 326 ? 14.773 3.360 27.073 1.00 89.00 326 GLN A N 1
ATOM 2613 C CA . GLN A 1 326 ? 13.820 3.833 28.059 1.00 89.00 326 GLN A CA 1
ATOM 2614 C C . GLN A 1 326 ? 12.909 4.922 27.482 1.00 89.00 326 GLN A C 1
ATOM 2616 O O . GLN A 1 326 ? 13.382 5.903 26.906 1.00 89.00 326 GLN A O 1
ATOM 2621 N N . VAL A 1 327 ? 11.600 4.787 27.682 1.00 86.62 327 VAL A N 1
ATOM 2622 C CA . VAL A 1 327 ? 10.581 5.733 27.205 1.00 86.62 327 VAL A CA 1
ATOM 2623 C C . VAL A 1 327 ? 9.588 6.057 28.317 1.00 86.62 327 VAL A C 1
ATOM 2625 O O . VAL A 1 327 ? 9.194 5.187 29.091 1.00 86.62 327 VAL A O 1
ATOM 2628 N N . ARG A 1 328 ? 9.183 7.326 28.436 1.00 85.12 328 ARG A N 1
ATOM 2629 C CA . ARG A 1 328 ? 8.155 7.717 29.412 1.00 85.12 328 ARG A CA 1
ATOM 2630 C C . ARG A 1 328 ? 6.789 7.177 28.967 1.00 85.12 328 ARG A C 1
ATOM 2632 O O . ARG A 1 328 ? 6.473 7.311 27.785 1.00 85.12 328 ARG A O 1
ATOM 2639 N N . PRO A 1 329 ? 5.938 6.664 29.873 1.00 83.88 329 PRO A N 1
ATOM 2640 C CA . PRO A 1 329 ? 4.611 6.150 29.520 1.00 83.88 329 PRO A CA 1
ATOM 2641 C C . PRO A 1 329 ? 3.748 7.125 28.702 1.00 83.88 329 PRO A C 1
ATOM 2643 O O . PRO A 1 329 ? 3.072 6.721 27.767 1.00 83.88 329 PRO A O 1
ATOM 2646 N N . GLN A 1 330 ? 3.837 8.428 28.983 1.00 82.62 330 GLN A N 1
ATOM 2647 C CA . GLN A 1 330 ? 3.122 9.485 28.248 1.00 82.62 330 GLN A CA 1
ATOM 2648 C C . GLN A 1 330 ? 3.508 9.615 26.762 1.00 82.62 330 GLN A C 1
ATOM 2650 O O . GLN A 1 330 ? 2.804 10.265 25.994 1.00 82.62 330 GLN A O 1
ATOM 2655 N N . ASN A 1 331 ? 4.643 9.035 26.365 1.00 83.31 331 ASN A N 1
ATOM 2656 C CA . ASN A 1 331 ? 5.121 8.985 24.986 1.00 83.31 331 ASN A CA 1
ATOM 2657 C C . ASN A 1 331 ? 4.744 7.676 24.281 1.00 83.31 331 ASN A C 1
ATOM 2659 O O . ASN A 1 331 ? 5.208 7.421 23.171 1.00 83.31 331 ASN A O 1
ATOM 2663 N N . LEU A 1 332 ? 3.914 6.848 24.913 1.00 82.31 332 LEU A N 1
ATOM 2664 C CA . LEU A 1 332 ? 3.438 5.587 24.377 1.00 82.31 332 LEU A CA 1
ATOM 2665 C C . LEU A 1 332 ? 1.923 5.628 24.190 1.00 82.31 332 LEU A C 1
ATOM 2667 O O . LEU A 1 332 ? 1.173 6.113 25.035 1.00 82.31 332 LEU A O 1
ATOM 2671 N N . VAL A 1 333 ? 1.464 5.068 23.078 1.00 79.75 333 VAL A N 1
ATOM 2672 C CA . VAL A 1 333 ? 0.051 4.816 22.807 1.00 79.75 333 VAL A CA 1
ATOM 2673 C C . VAL A 1 333 ? -0.149 3.313 22.762 1.00 79.75 333 VAL A C 1
ATOM 2675 O O . VAL A 1 333 ? 0.429 2.634 21.920 1.00 79.75 333 VAL A O 1
ATOM 2678 N N . TYR A 1 334 ? -0.949 2.795 23.686 1.00 78.31 334 TYR A N 1
ATOM 2679 C CA . TYR A 1 334 ? -1.249 1.371 23.779 1.00 78.31 334 TYR A CA 1
ATOM 2680 C C . TYR A 1 334 ? -1.946 0.853 22.507 1.00 78.31 334 TYR A C 1
ATOM 2682 O O . TYR A 1 334 ? -2.910 1.463 22.044 1.00 78.31 334 TYR A O 1
ATOM 2690 N N . ILE A 1 335 ? -1.465 -0.276 21.971 1.00 74.06 335 ILE A N 1
ATOM 2691 C CA . ILE A 1 335 ? -1.992 -0.926 20.761 1.00 74.06 335 ILE A CA 1
ATOM 2692 C C . ILE A 1 335 ? -2.825 -2.169 21.119 1.00 74.06 335 ILE A C 1
ATOM 2694 O O . ILE A 1 335 ? -3.986 -2.248 20.720 1.00 74.06 335 ILE A O 1
ATOM 2698 N N . SER A 1 336 ? -2.260 -3.157 21.830 1.00 69.00 336 SER A N 1
ATOM 2699 C CA . SER A 1 336 ? -2.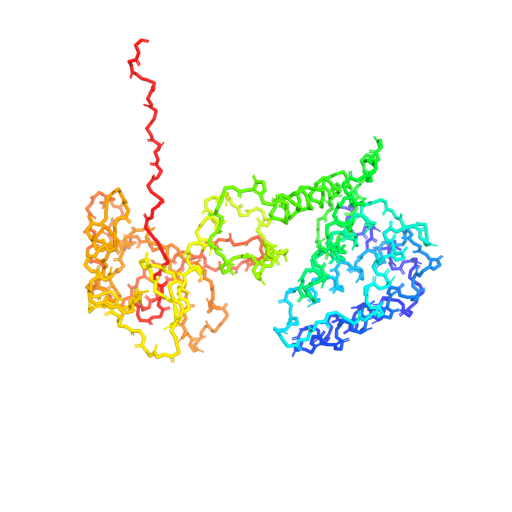935 -4.441 22.118 1.00 69.00 336 SER A CA 1
ATOM 2700 C C . SER A 1 336 ? -2.187 -5.305 23.151 1.00 69.00 336 SER A C 1
ATOM 2702 O O . SER A 1 336 ? -1.005 -5.084 23.413 1.00 69.00 336 SER A O 1
ATOM 2704 N N . THR A 1 337 ? -2.882 -6.316 23.699 1.00 51.69 337 THR A N 1
ATOM 2705 C CA . THR A 1 337 ? -2.379 -7.347 24.639 1.00 51.69 337 THR A CA 1
ATOM 2706 C C . THR A 1 337 ? -2.515 -8.790 24.183 1.00 51.69 337 THR A C 1
ATOM 2708 O O . THR A 1 337 ? -2.042 -9.692 24.869 1.00 51.69 337 THR A O 1
ATOM 2711 N N . GLU A 1 338 ? -3.223 -9.053 23.089 1.00 49.12 338 GLU A N 1
ATOM 2712 C CA . GLU A 1 338 ? -3.654 -10.414 22.732 1.00 49.12 338 GLU A CA 1
ATOM 2713 C C . GLU A 1 338 ? -2.614 -11.179 21.902 1.00 49.12 338 GLU A C 1
ATOM 2715 O O . GLU A 1 338 ? -2.921 -11.715 20.844 1.00 49.12 338 GLU A O 1
ATOM 2720 N N . LEU A 1 339 ? -1.383 -11.259 22.402 1.00 43.03 339 LEU A N 1
ATOM 2721 C CA . LEU A 1 339 ? -0.384 -12.220 21.931 1.00 43.03 339 LEU A CA 1
ATOM 2722 C C . LEU A 1 339 ? 0.113 -13.057 23.111 1.00 43.03 339 LEU A C 1
ATOM 2724 O O . LEU A 1 339 ? 1.295 -13.079 23.434 1.00 43.03 339 LEU A O 1
ATOM 2728 N N . ARG A 1 340 ? -0.803 -13.756 23.793 1.00 39.50 340 ARG A N 1
ATOM 2729 C CA . ARG A 1 340 ? -0.383 -14.933 24.559 1.00 39.50 340 ARG A CA 1
ATOM 2730 C C . ARG A 1 340 ? -0.244 -16.077 23.568 1.00 39.50 340 ARG A C 1
ATOM 2732 O O . ARG A 1 340 ? -1.246 -16.658 23.159 1.00 39.50 340 ARG A O 1
ATOM 2739 N N . PHE A 1 341 ? 0.995 -16.348 23.174 1.00 36.78 341 PHE A N 1
ATOM 2740 C CA . PHE A 1 341 ? 1.378 -17.557 22.461 1.00 36.78 341 PHE A CA 1
ATOM 2741 C C . PHE A 1 341 ? 0.788 -18.766 23.198 1.00 36.78 341 PHE A C 1
ATOM 2743 O O . PHE A 1 341 ? 1.065 -18.978 24.380 1.00 36.78 341 PHE A O 1
ATOM 2750 N N . ARG A 1 342 ? -0.063 -19.550 22.527 1.00 30.91 342 ARG A N 1
ATOM 2751 C CA . ARG A 1 342 ? -0.322 -20.931 22.946 1.00 30.91 342 ARG A CA 1
ATOM 2752 C C . ARG A 1 342 ? 0.867 -21.774 22.486 1.00 30.91 342 ARG A C 1
ATOM 2754 O O . ARG A 1 342 ? 0.718 -22.625 21.625 1.00 30.91 342 ARG A O 1
ATOM 2761 N N . ASP A 1 343 ? 2.023 -21.546 23.099 1.00 32.88 343 ASP A N 1
ATOM 2762 C CA . ASP A 1 343 ? 3.081 -22.553 23.167 1.00 32.88 343 ASP A CA 1
ATOM 2763 C C . ASP A 1 343 ? 2.747 -23.475 24.346 1.00 32.88 343 ASP A C 1
ATOM 2765 O O . ASP A 1 343 ? 3.371 -23.459 25.405 1.00 32.88 343 ASP A O 1
ATOM 2769 N N . ARG A 1 344 ? 1.657 -24.230 24.203 1.00 33.94 344 ARG A N 1
ATOM 2770 C CA . ARG A 1 344 ? 1.485 -25.477 24.941 1.00 33.94 344 ARG A CA 1
ATOM 2771 C C . ARG A 1 344 ? 1.266 -26.553 23.903 1.00 33.94 344 ARG A C 1
ATOM 2773 O O . ARG A 1 344 ? 0.191 -26.640 23.318 1.00 33.94 344 ARG A O 1
ATOM 2780 N N . ASP A 1 345 ? 2.327 -27.319 23.691 1.00 38.84 345 ASP A N 1
ATOM 2781 C CA . ASP A 1 345 ? 2.258 -28.712 23.283 1.00 38.84 345 ASP A CA 1
ATOM 2782 C C . ASP A 1 345 ? 1.111 -29.401 24.037 1.00 38.84 345 ASP A C 1
ATOM 2784 O O . ASP A 1 345 ? 1.257 -29.803 25.192 1.00 38.84 345 ASP A O 1
ATOM 2788 N N . ASP A 1 346 ? -0.024 -29.571 23.363 1.00 37.22 346 ASP A N 1
ATOM 2789 C CA . ASP A 1 346 ? -1.026 -30.583 23.707 1.00 37.22 346 ASP A CA 1
ATOM 2790 C C . ASP A 1 346 ? -0.607 -31.940 23.104 1.00 37.22 346 ASP A C 1
ATOM 2792 O O . ASP A 1 346 ? -1.422 -32.731 22.637 1.00 37.22 346 ASP A O 1
ATOM 2796 N N . SER A 1 347 ? 0.692 -32.261 23.147 1.00 39.19 347 SER A N 1
ATOM 2797 C CA . SER A 1 347 ? 1.171 -33.638 23.059 1.00 39.19 347 SER A CA 1
ATOM 2798 C C . SER A 1 347 ? 1.058 -34.292 24.440 1.00 39.19 347 SER A C 1
ATOM 2800 O O . SER A 1 347 ? 2.060 -34.633 25.071 1.00 39.19 347 SER A O 1
ATOM 2802 N N . ARG A 1 348 ? -0.171 -34.410 24.948 1.00 42.44 348 ARG A N 1
ATOM 2803 C CA . ARG A 1 348 ? -0.574 -35.360 25.994 1.00 42.44 348 ARG A CA 1
ATOM 2804 C C . ARG A 1 348 ? -2.102 -35.404 26.056 1.00 42.44 348 ARG A C 1
ATOM 2806 O O . ARG A 1 348 ? -2.730 -34.366 26.228 1.00 42.44 348 ARG A O 1
ATOM 2813 N N . ILE A 1 349 ? -2.628 -36.635 26.027 1.00 37.94 349 ILE A N 1
ATOM 2814 C CA . ILE A 1 349 ? -4.035 -37.079 25.928 1.00 37.94 349 ILE A CA 1
ATOM 2815 C C . ILE A 1 349 ? -4.455 -37.238 24.448 1.00 37.94 349 ILE A C 1
ATOM 2817 O O . ILE A 1 349 ? -4.693 -36.245 23.776 1.00 37.94 349 ILE A O 1
ATOM 2821 N N . ALA A 1 350 ? -4.548 -38.431 23.852 1.00 41.88 350 ALA A N 1
ATOM 2822 C CA . ALA A 1 350 ? -4.634 -39.803 24.363 1.00 41.88 350 ALA A CA 1
ATOM 2823 C C . ALA A 1 350 ? -3.784 -40.771 23.526 1.00 41.88 350 ALA A C 1
ATOM 2825 O O . ALA A 1 350 ? -3.595 -40.489 22.321 1.00 41.88 350 ALA A O 1
#

Organism: NCBI:txid44058

pLDDT: mean 77.45, std 18.5, range [30.91, 98.44]

InterPro domains:
  IPR002893 Zinc finger, MYND-type [PF01753] (213-256)
  IPR002893 Zinc finger, MYND-type [PS50865] (213-256)
  IPR011990 Tetratricopeptide-like helical domain superfamily [SSF48452] (14-145)

Foldseek 3Di:
DVLVVLVVVLVVPDPPVLVVLQVQLVVCVVVLVLVSNLVSLVVSLVVCLQPQVRQCNLLSLLSNLCSQQPRPDLPDADDPVLLVSLVCVLVCVRVHDLLSNLSSLLSSLQSCLLVVVLVRSLVSLVSLLPRDQDPDWDFGDRPDSGTDTSNVSSVVSNVLSVVQNCLSVVVDPDDDPVCSSHGPGDDPPCPPVDVVVVVLVVQLV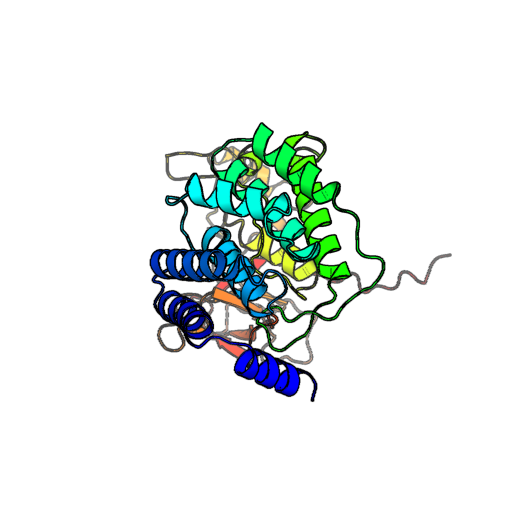PLVPQQAAPQPRDGHPDGFDADPADSSGGHNDPVSLVCQQPDPPPRVVVVGHGQLFDWQQFKWAFADDPPCCVRHRFIWGFHDDPVCVPPPPDGDRCVPDQWTWIAGDDDVPDDDDPRIDTDGSVRIGTRDDPPPDPPDPPPDDD

Sequence (350 aa):
MEFQVIIAQAKREAPSAYAEINLASNKYAAKGEWEESALAYRRAILKSNNKPKWIMRRYAISGFIDVMLNQLKEKKTATDEDLKLLQQIGHNKFDDEVYIRAEALKALGVMRWDRNDRPGAARAYRECLALEKPDIDVRVFTGVPTLHSSLALITKCQEDAQHNLNVLEGRMQKLPQHLWNHPPKSAVSTHGMSEELRVLYDRGMRLSSANECDECGHTSTEKLKTCSKCRSRFYCSAACQKKAYKRTPNGHRETCRAMNEFRVDDFAQIRGLSKRPELNGLIVRILPPEDTKDNHDKQLDLSKYERLHAMVIPSQNSVHIDNTFQVRPQNLVYISTELRFRDRDDSRIA